Protein AF-A0A9D1QR83-F1 (afdb_monomer_lite)

Organism: NCBI:txid2838653

Secondary structure (DSSP, 8-state):
--B--EEEEESSTTS-SSEEEEEPPPB-----------EE-EESSEEEEEEEEEEE-TTS-TT-GGGEEEEEEEEEE-GGGTT--EEEEEEEETTTTEEEEEEEEETTTS-HHHH--HHHHHHHTTT-TTGGG-EEEEEEE-TT--TT-EEEEEEEEESSTT-TT-EEEEEEEEE--GGGS--S-SGGG--

pLDDT: mean 81.97, std 14.1, range [36.94, 97.06]

Foldseek 3Di:
DWDWDKDWDAPDPVRPHDIDIDTDDTDDQDPLPQPCPFFWWDWAATKTWRHKAKAAQPVDDPLQLQRIKIKTKMFGFHQVLVLQQKKKKFKAFPVVRDTQWIDIAGVVNPPQVQQADVVQCVVCVVPGVSSRRGIHTDMIRGSPDDAQTWIKIKIKGANDSVRHPITIIIGTPTGHHPSNHDPDPPPPRVD

Sequence (191 aa):
HRLAIVSRWTTDPAGNGNATDYWFAPQTFTAAQPASRAVRGTGDGVGALDKWAVFINPALSSDNSNRIFFFAIGWHASNAVTGRPYHDIMLIDNTTGQQVGGATYGNPMLPARDTSRPDIARLYGNQYQNAGESGFKIGLQTPRFTFGHRYTLVSRYASDENGSNAVRQSYYLGQINQDMVNYGDGHDFFN

Structure (mmCIF, N/CA/C/O backbone):
data_AF-A0A9D1QR83-F1
#
_entry.id   AF-A0A9D1QR83-F1
#
loop_
_atom_site.group_PDB
_atom_site.id
_atom_site.type_symbol
_atom_site.label_atom_id
_atom_site.label_alt_id
_atom_site.label_comp_id
_atom_site.label_asym_id
_atom_site.label_entity_id
_atom_site.label_seq_id
_atom_site.pdbx_PDB_ins_code
_atom_site.Cartn_x
_atom_site.Cartn_y
_atom_site.Cartn_z
_atom_site.occupancy
_atom_site.B_iso_or_equiv
_atom_site.auth_seq_id
_atom_site.auth_comp_id
_atom_site.auth_asym_id
_atom_site.auth_atom_id
_atom_site.pdbx_PDB_model_num
ATOM 1 N N . HIS A 1 1 ? -25.146 -15.201 4.965 1.00 53.22 1 HIS A N 1
ATOM 2 C CA . HIS A 1 1 ? -25.793 -16.361 5.630 1.00 53.22 1 HIS A CA 1
ATOM 3 C C . HIS A 1 1 ? -25.832 -16.069 7.127 1.00 53.22 1 HIS A C 1
ATOM 5 O O . HIS A 1 1 ? -24.954 -15.353 7.589 1.00 53.22 1 HIS A O 1
ATOM 11 N N . ARG A 1 2 ? -26.842 -16.539 7.869 1.00 52.97 2 ARG A N 1
ATOM 12 C CA . ARG A 1 2 ? -26.885 -16.424 9.338 1.00 52.97 2 ARG A CA 1
ATOM 13 C C . ARG A 1 2 ? -26.546 -17.789 9.920 1.00 52.97 2 ARG A C 1
ATOM 15 O O . ARG A 1 2 ? -27.173 -18.769 9.534 1.00 52.97 2 ARG A O 1
ATOM 22 N N . LEU A 1 3 ? -25.546 -17.840 10.791 1.00 65.06 3 LEU A N 1
ATOM 23 C CA . LEU A 1 3 ? -25.176 -19.046 11.525 1.00 65.06 3 LEU A CA 1
ATOM 24 C C . LEU A 1 3 ? -25.596 -18.868 12.987 1.00 65.06 3 LEU A C 1
ATOM 26 O O . LEU A 1 3 ? -25.598 -17.751 13.503 1.00 65.06 3 LEU A O 1
ATOM 30 N N . ALA A 1 4 ? -25.962 -19.966 13.639 1.00 71.38 4 ALA A N 1
ATOM 31 C CA . ALA A 1 4 ? -26.278 -20.007 15.059 1.00 71.38 4 ALA A CA 1
ATOM 32 C C . ALA A 1 4 ? -25.426 -21.089 15.721 1.00 71.38 4 ALA A C 1
ATOM 34 O O . ALA A 1 4 ? -25.216 -22.156 15.144 1.00 71.38 4 ALA A O 1
ATOM 35 N N . ILE A 1 5 ? -24.938 -20.800 16.925 1.00 73.44 5 ILE A N 1
ATOM 36 C CA . ILE A 1 5 ? -24.281 -21.790 17.775 1.00 73.44 5 ILE A CA 1
ATOM 37 C C . ILE A 1 5 ? -25.349 -22.351 18.712 1.00 73.44 5 ILE A C 1
ATOM 39 O O . ILE A 1 5 ? -26.112 -21.591 19.313 1.00 73.44 5 ILE A O 1
ATOM 43 N N . VAL A 1 6 ? -25.387 -23.675 18.833 1.00 83.88 6 VAL A N 1
ATOM 44 C CA . VAL A 1 6 ? -26.254 -24.401 19.763 1.00 83.88 6 VAL A CA 1
ATOM 45 C C . VAL A 1 6 ? -25.375 -25.247 20.666 1.00 83.88 6 VAL A C 1
ATOM 47 O O . VAL A 1 6 ? -24.527 -25.992 20.177 1.00 83.88 6 VAL A O 1
ATOM 50 N N . SER A 1 7 ? -25.588 -25.143 21.977 1.00 79.88 7 SER A N 1
ATOM 51 C CA . SER A 1 7 ? -25.083 -26.130 22.931 1.00 79.88 7 SER A CA 1
ATOM 52 C C . SER A 1 7 ? -26.198 -27.128 23.214 1.00 79.88 7 SER A C 1
ATOM 54 O O . SER A 1 7 ? -27.240 -26.746 23.749 1.00 79.88 7 SER A O 1
ATOM 56 N N . ARG A 1 8 ? -25.993 -28.385 22.813 1.00 82.31 8 ARG A N 1
ATOM 57 C CA . ARG A 1 8 ? -26.944 -29.481 23.014 1.00 82.31 8 ARG A CA 1
ATOM 58 C C . ARG A 1 8 ? -26.392 -30.463 24.036 1.00 82.31 8 ARG A C 1
ATOM 60 O O . ARG A 1 8 ? -25.323 -31.031 23.829 1.00 82.31 8 ARG A O 1
ATOM 67 N N . TRP A 1 9 ? -27.161 -30.708 25.090 1.00 79.38 9 TRP A N 1
ATOM 68 C CA . TRP A 1 9 ? -26.900 -31.779 26.047 1.00 79.38 9 TRP A CA 1
ATOM 69 C C . TRP A 1 9 ? -27.885 -32.903 25.795 1.00 79.38 9 TRP A C 1
ATOM 71 O O . TRP A 1 9 ? -29.094 -32.690 25.828 1.00 79.38 9 TRP A O 1
ATOM 81 N N . THR A 1 10 ? -27.367 -34.090 25.514 1.00 82.75 10 THR A N 1
ATOM 82 C CA . THR A 1 10 ? -28.160 -35.258 25.137 1.00 82.75 10 THR A CA 1
ATOM 83 C C . THR A 1 10 ? -27.663 -36.485 25.888 1.00 82.75 10 THR A C 1
ATOM 85 O O . THR A 1 10 ? -26.496 -36.572 26.268 1.00 82.75 10 THR A O 1
ATOM 88 N N . THR A 1 11 ? -28.570 -37.428 26.114 1.00 81.19 11 THR A N 1
ATOM 89 C CA . THR A 1 11 ? -28.264 -38.735 26.717 1.00 81.19 11 THR A CA 1
ATOM 90 C C . THR A 1 11 ? -27.812 -39.774 25.689 1.00 81.19 11 THR A C 1
ATOM 92 O O . THR A 1 11 ? -27.395 -40.865 26.068 1.00 81.19 11 THR A O 1
ATOM 95 N N . ASP A 1 12 ? -27.858 -39.432 24.400 1.00 81.62 12 ASP A N 1
ATOM 96 C CA . ASP A 1 12 ? -27.416 -40.274 23.292 1.00 81.62 12 ASP A CA 1
ATOM 97 C C . ASP A 1 12 ? -26.200 -39.634 22.594 1.00 81.62 12 ASP A C 1
ATOM 99 O O . ASP A 1 12 ? -26.328 -38.528 22.063 1.00 81.62 12 ASP A O 1
ATOM 103 N N . PRO A 1 13 ? -25.042 -40.315 22.527 1.00 72.94 13 PRO A N 1
ATOM 104 C CA . PRO A 1 13 ? -23.851 -39.828 21.828 1.00 72.94 13 PRO A CA 1
ATOM 105 C C . PRO A 1 13 ? -24.073 -39.453 20.354 1.00 72.94 13 PRO A C 1
ATOM 107 O O . PRO A 1 13 ? -23.338 -38.620 19.829 1.00 72.94 13 PRO A O 1
ATOM 110 N N . ALA A 1 14 ? -25.072 -40.036 19.680 1.00 78.12 14 ALA A N 1
ATOM 111 C CA . ALA A 1 14 ? -25.422 -39.696 18.300 1.00 78.12 14 ALA A CA 1
ATOM 112 C C . ALA A 1 14 ? -26.337 -38.460 18.182 1.00 78.12 14 ALA A C 1
ATOM 114 O O . ALA A 1 14 ? -26.630 -38.017 17.072 1.00 78.12 14 ALA A O 1
ATOM 115 N N . GLY A 1 15 ? -26.791 -37.890 19.303 1.00 63.62 15 GLY A N 1
ATOM 116 C CA . GLY A 1 15 ? -27.622 -36.687 19.316 1.00 63.62 15 GLY A CA 1
ATOM 117 C C . GLY A 1 15 ? -29.122 -36.912 19.140 1.00 63.62 15 GLY A C 1
ATOM 118 O O . GLY A 1 15 ? -29.839 -35.917 19.022 1.00 63.62 15 GLY A O 1
ATOM 119 N N . ASN A 1 16 ? -29.603 -38.162 19.127 1.00 72.56 16 ASN A N 1
ATOM 120 C CA . ASN A 1 16 ? -30.991 -38.497 18.772 1.00 72.56 16 ASN A CA 1
ATOM 121 C C . ASN A 1 16 ? -31.898 -38.797 19.981 1.00 72.56 16 ASN A C 1
ATOM 123 O O . ASN A 1 16 ? -33.100 -38.997 19.812 1.00 72.56 16 ASN A O 1
ATOM 127 N N . GLY A 1 17 ? -31.341 -38.835 21.194 1.00 71.25 17 GLY A N 1
ATOM 128 C CA . GLY A 1 17 ? -32.079 -39.020 22.448 1.00 71.25 17 GLY A CA 1
ATOM 129 C C . GLY A 1 17 ? -32.686 -37.727 23.003 1.00 71.25 17 GLY A C 1
ATOM 130 O O . GLY A 1 17 ? -32.563 -36.658 22.404 1.00 71.25 17 GLY A O 1
ATOM 131 N N . ASN A 1 18 ? -33.301 -37.809 24.192 1.00 75.31 18 ASN A N 1
ATOM 132 C CA . ASN A 1 18 ? -33.796 -36.631 24.917 1.00 75.31 18 ASN A CA 1
ATOM 133 C 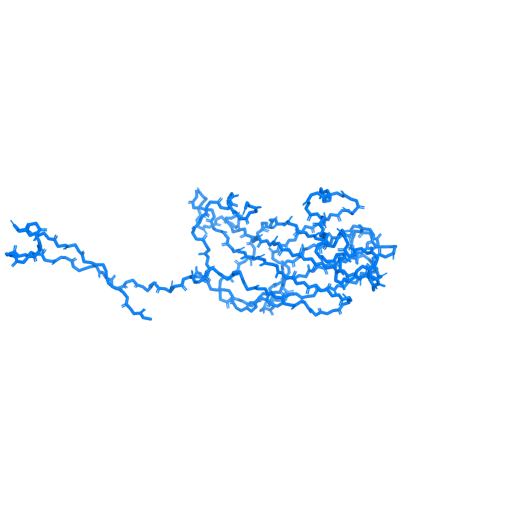C . ASN A 1 18 ? -32.675 -35.596 25.054 1.00 75.31 18 ASN A C 1
ATOM 135 O O . ASN A 1 18 ? -31.617 -35.893 25.620 1.00 75.31 18 ASN A O 1
ATOM 139 N N . ALA A 1 19 ? -32.926 -34.403 24.518 1.00 81.12 19 ALA A N 1
ATOM 140 C CA . ALA A 1 19 ? -31.950 -33.337 24.419 1.00 81.12 19 ALA A CA 1
ATOM 141 C C . ALA A 1 19 ? -32.507 -32.020 24.960 1.00 81.12 19 ALA A C 1
ATOM 143 O O . ALA A 1 19 ? -33.671 -31.683 24.738 1.00 81.12 19 ALA A O 1
ATOM 144 N N . THR A 1 20 ? -31.639 -31.271 25.631 1.00 83.31 20 THR A N 1
ATOM 145 C CA . THR A 1 20 ? -31.887 -29.885 26.027 1.00 83.31 20 THR A CA 1
ATOM 146 C C . THR A 1 20 ? -30.946 -28.986 25.240 1.00 83.31 20 THR A C 1
ATOM 148 O O . THR A 1 20 ? -29.726 -29.169 25.287 1.00 83.31 20 THR A O 1
ATOM 151 N N . ASP A 1 21 ? -31.519 -28.000 24.549 1.00 86.69 21 ASP A N 1
ATOM 152 C CA . ASP A 1 21 ? -30.779 -27.053 23.718 1.00 86.69 21 ASP A CA 1
ATOM 153 C C . ASP A 1 21 ? -30.720 -25.679 24.378 1.00 86.69 21 ASP A C 1
ATOM 155 O O . ASP A 1 21 ? -31.740 -25.123 24.789 1.00 86.69 21 ASP A O 1
ATOM 159 N N . TYR A 1 22 ? -29.523 -25.100 24.411 1.00 82.62 22 TYR A N 1
ATOM 160 C CA . TYR A 1 22 ? -29.320 -23.700 24.751 1.00 82.62 22 TYR A CA 1
ATOM 161 C C . TYR A 1 22 ? -28.867 -22.924 23.514 1.00 82.62 22 TYR A C 1
ATOM 163 O O . TYR A 1 22 ? -27.804 -23.189 22.940 1.00 82.62 22 TYR A O 1
ATOM 171 N N . TRP A 1 23 ? -29.697 -21.964 23.106 1.00 82.56 23 TRP A N 1
ATOM 172 C CA . TRP A 1 23 ? -29.476 -21.131 21.930 1.00 82.56 23 TRP A CA 1
ATOM 173 C C . TRP A 1 23 ? -28.797 -19.830 22.331 1.00 82.56 23 TRP A C 1
ATOM 175 O O . TRP A 1 23 ? -29.328 -19.049 23.121 1.00 82.56 23 TRP A O 1
ATOM 185 N N . PHE A 1 24 ? -27.628 -19.574 21.754 1.00 78.06 24 PHE A N 1
ATOM 186 C CA . PHE A 1 24 ? -26.956 -18.293 21.920 1.00 78.06 24 PHE A CA 1
ATOM 187 C C . PHE A 1 24 ? -27.582 -17.247 20.995 1.00 78.06 24 PHE A C 1
ATOM 189 O O . PHE A 1 24 ? -28.087 -17.572 19.917 1.00 78.06 24 PHE A O 1
ATOM 196 N N . ALA A 1 25 ? -27.531 -15.976 21.403 1.00 76.75 25 ALA A N 1
ATOM 197 C CA . ALA A 1 25 ? -27.994 -14.874 20.567 1.00 76.75 25 ALA A CA 1
ATOM 198 C C . ALA A 1 25 ? -27.305 -14.931 19.186 1.00 76.75 25 ALA A C 1
ATOM 200 O O . ALA A 1 25 ? -26.081 -15.113 19.147 1.00 76.75 25 ALA A O 1
ATOM 201 N N . PRO A 1 26 ? -28.049 -14.771 18.071 1.00 58.75 26 PRO A N 1
ATOM 202 C CA . PRO A 1 26 ? -27.491 -14.882 16.729 1.00 58.75 26 PRO A CA 1
ATOM 203 C C . PRO A 1 26 ? -26.268 -13.984 16.557 1.00 58.75 26 PRO A C 1
ATOM 205 O O . PRO A 1 26 ? -26.357 -12.765 16.695 1.00 58.75 26 PRO A O 1
ATOM 208 N N . GLN A 1 27 ? -25.130 -14.598 16.248 1.00 53.84 27 GLN A N 1
ATOM 209 C CA . GLN A 1 27 ? -23.910 -13.878 15.917 1.00 53.84 27 GLN A CA 1
ATOM 210 C C . GLN A 1 27 ? -23.826 -13.745 14.400 1.00 53.84 27 GLN A C 1
ATOM 212 O O . GLN A 1 27 ? -24.079 -14.694 13.651 1.00 53.84 27 GLN A O 1
ATOM 217 N N . THR A 1 28 ? -23.482 -12.552 13.930 1.00 49.22 28 THR A N 1
ATOM 218 C CA . THR A 1 28 ? -23.233 -12.353 12.505 1.00 49.22 28 THR A CA 1
ATOM 219 C C . THR A 1 28 ? -21.804 -12.779 12.224 1.00 49.22 28 THR A C 1
ATOM 221 O O . THR A 1 28 ? -20.864 -12.056 12.529 1.00 49.22 28 THR A O 1
ATOM 224 N N . PHE A 1 29 ? -21.648 -13.966 11.646 1.00 45.56 29 PHE A N 1
ATOM 225 C CA . PHE A 1 29 ? -20.390 -14.379 11.045 1.00 45.56 29 PHE A CA 1
ATOM 226 C C . PHE A 1 29 ? -20.418 -13.922 9.593 1.00 45.56 29 PHE A C 1
ATOM 228 O O . PHE A 1 29 ? -20.986 -14.593 8.726 1.00 45.56 29 PHE A O 1
ATOM 235 N N . THR A 1 30 ? -19.839 -12.759 9.312 1.00 48.50 30 THR A N 1
ATOM 236 C CA . THR A 1 30 ? -19.367 -12.524 7.952 1.00 48.50 30 THR A CA 1
ATOM 237 C C . THR A 1 30 ? -18.273 -13.560 7.738 1.00 48.50 30 THR A C 1
ATOM 239 O O . THR A 1 30 ? -17.367 -13.671 8.563 1.00 48.50 30 THR A O 1
ATOM 242 N N . ALA A 1 31 ? -18.364 -14.369 6.682 1.00 41.81 31 ALA A N 1
ATOM 243 C CA . ALA A 1 31 ? -17.176 -15.060 6.220 1.00 41.81 31 ALA A CA 1
ATOM 244 C C . ALA A 1 31 ? -16.170 -13.949 5.914 1.00 41.81 31 ALA A C 1
ATOM 246 O O . ALA A 1 31 ? -16.291 -13.277 4.889 1.00 41.81 31 ALA A O 1
ATOM 247 N N . ALA A 1 32 ? -15.233 -13.704 6.829 1.00 40.38 32 ALA A N 1
ATOM 248 C CA . ALA A 1 32 ? -14.014 -12.996 6.518 1.00 40.38 32 ALA A CA 1
ATOM 249 C C . ALA A 1 32 ? -13.302 -13.904 5.518 1.00 40.38 32 ALA A C 1
ATOM 251 O O . ALA A 1 32 ? -12.486 -14.750 5.870 1.00 40.38 32 ALA A O 1
ATOM 252 N N . GLN A 1 33 ? -13.712 -13.820 4.250 1.00 36.94 33 GLN A N 1
ATOM 253 C CA . GLN A 1 33 ? -12.873 -14.283 3.171 1.00 36.94 33 GLN A CA 1
ATOM 254 C C . GLN A 1 33 ? -11.575 -13.511 3.383 1.00 36.94 33 GLN A C 1
ATOM 256 O O . GLN A 1 33 ? -11.644 -12.277 3.411 1.00 36.94 33 GLN A O 1
ATOM 261 N N . PRO A 1 34 ? -10.430 -14.182 3.592 1.00 40.91 34 PRO A N 1
ATOM 262 C CA . PRO A 1 34 ? -9.168 -13.479 3.679 1.00 40.91 34 PRO A CA 1
ATOM 263 C C . PRO A 1 34 ? -9.075 -12.683 2.388 1.00 40.91 34 PRO A C 1
ATOM 265 O O . PRO A 1 34 ? -9.001 -13.250 1.299 1.00 40.91 34 PRO A O 1
ATOM 268 N N . ALA A 1 35 ? -9.189 -11.363 2.477 1.00 41.09 35 ALA A N 1
ATOM 269 C CA . ALA A 1 35 ? -9.028 -10.523 1.315 1.00 41.09 35 ALA A CA 1
ATOM 270 C C . ALA A 1 35 ? -7.525 -10.433 1.033 1.00 41.09 35 ALA A C 1
ATOM 272 O O . ALA A 1 35 ? -6.936 -9.360 1.082 1.00 41.09 35 ALA A O 1
ATOM 273 N N . SER A 1 36 ? -6.906 -11.547 0.630 1.00 46.88 36 SER A N 1
ATOM 274 C CA . SER A 1 36 ? -5.838 -11.527 -0.368 1.00 46.88 36 SER A CA 1
ATOM 275 C C . SER A 1 36 ? -6.444 -11.042 -1.691 1.00 46.88 36 SER A C 1
ATOM 277 O O . SER A 1 36 ? -6.520 -11.740 -2.699 1.00 46.88 36 SER A O 1
ATOM 279 N N . ARG A 1 37 ? -6.988 -9.824 -1.672 1.00 51.69 37 ARG A N 1
ATOM 280 C CA . ARG A 1 37 ? -7.442 -9.139 -2.865 1.00 51.69 37 ARG A CA 1
ATOM 281 C C . ARG A 1 37 ? -6.198 -8.529 -3.453 1.00 51.69 37 ARG A C 1
ATOM 283 O O . ARG A 1 37 ? -5.701 -7.537 -2.925 1.00 51.69 37 ARG A O 1
ATOM 290 N N . ALA A 1 38 ? -5.718 -9.126 -4.535 1.00 57.62 38 ALA A N 1
ATOM 291 C CA . ALA A 1 38 ? -4.735 -8.455 -5.348 1.00 57.62 38 ALA A CA 1
ATOM 292 C C . ALA A 1 38 ? -5.336 -7.119 -5.815 1.00 57.62 38 ALA A C 1
ATOM 294 O O . ALA A 1 38 ? -6.329 -7.104 -6.547 1.00 57.62 38 ALA A O 1
ATOM 295 N N . VAL A 1 39 ? -4.796 -5.997 -5.339 1.00 72.31 39 VAL A N 1
ATOM 296 C CA . VAL A 1 39 ? -5.279 -4.659 -5.710 1.00 72.31 39 VAL A CA 1
ATOM 297 C C . VAL A 1 39 ? -4.311 -4.099 -6.729 1.00 72.31 39 VAL A C 1
ATOM 299 O O . VAL A 1 39 ? -3.179 -3.784 -6.374 1.00 72.31 39 VAL A O 1
ATOM 302 N N . ARG A 1 40 ? -4.741 -3.954 -7.986 1.00 78.25 40 ARG A N 1
ATOM 303 C CA . ARG A 1 40 ? -3.948 -3.226 -8.985 1.00 78.25 40 ARG A CA 1
ATOM 304 C C . ARG A 1 40 ? -3.858 -1.759 -8.587 1.00 78.25 40 ARG A C 1
ATOM 306 O O . ARG A 1 40 ? -4.871 -1.142 -8.261 1.00 78.25 40 ARG A O 1
ATOM 313 N N . GLY A 1 41 ? -2.648 -1.220 -8.610 1.00 75.06 41 GLY A N 1
ATOM 314 C CA . GLY A 1 41 ? -2.419 0.190 -8.350 1.00 75.06 41 GLY A CA 1
ATOM 315 C C . GLY A 1 41 ? -2.788 1.069 -9.546 1.00 75.06 41 GLY A C 1
ATOM 316 O O . GLY A 1 41 ? -2.925 0.598 -10.676 1.00 75.06 41 GLY A O 1
ATOM 317 N N . THR A 1 42 ? -2.945 2.364 -9.296 1.00 81.25 42 THR A N 1
ATOM 318 C CA . THR A 1 42 ? -3.095 3.407 -10.320 1.00 81.25 42 THR A CA 1
ATOM 319 C C . THR A 1 42 ? -2.172 4.575 -9.993 1.00 81.25 42 THR A C 1
ATOM 321 O O . THR A 1 42 ? -2.108 4.999 -8.834 1.00 81.25 42 THR A O 1
ATOM 324 N N . GLY A 1 43 ? -1.478 5.107 -10.997 1.00 87.25 43 GLY A N 1
ATOM 325 C CA . GLY A 1 43 ? -0.453 6.125 -10.799 1.00 87.25 43 GLY A CA 1
ATOM 326 C C . GLY A 1 43 ? 0.698 5.975 -11.785 1.00 87.25 43 GLY A C 1
ATOM 327 O O . GLY A 1 43 ? 0.491 5.575 -12.930 1.00 87.25 43 GLY A O 1
ATOM 328 N N . ASP A 1 44 ? 1.887 6.354 -11.333 1.00 89.06 44 ASP A N 1
ATOM 329 C CA . ASP A 1 44 ? 3.117 6.246 -12.107 1.00 89.06 44 ASP A CA 1
ATOM 330 C C . ASP A 1 44 ? 3.668 4.812 -12.080 1.00 89.06 44 ASP A C 1
ATOM 332 O O . ASP A 1 44 ? 3.717 4.166 -11.035 1.00 89.06 44 ASP A O 1
ATOM 336 N N . GLY A 1 45 ? 4.075 4.313 -13.246 1.00 88.50 45 GLY A N 1
ATOM 337 C CA . GLY A 1 45 ? 4.511 2.929 -13.398 1.00 88.50 45 GLY A CA 1
ATOM 338 C C . GLY A 1 45 ? 3.385 1.908 -13.206 1.00 88.50 45 GLY A C 1
ATOM 339 O O . GLY A 1 45 ? 2.249 2.095 -13.646 1.00 88.50 45 GLY A O 1
ATOM 340 N N . VAL A 1 46 ? 3.726 0.778 -12.596 1.00 91.19 46 VAL A N 1
ATOM 341 C CA . VAL A 1 46 ? 2.824 -0.348 -12.340 1.00 91.19 46 VAL A CA 1
ATOM 342 C C . VAL A 1 46 ? 3.014 -0.858 -10.921 1.00 91.19 46 VAL A C 1
ATOM 344 O O . VAL A 1 46 ? 4.070 -0.715 -10.312 1.00 91.19 46 VAL A O 1
ATOM 347 N N . GLY A 1 47 ? 1.980 -1.488 -10.383 1.00 92.50 47 GLY A N 1
ATOM 348 C CA . GLY A 1 47 ? 2.075 -2.099 -9.071 1.00 92.50 47 GLY A CA 1
ATOM 349 C C . GLY A 1 47 ? 0.822 -2.859 -8.709 1.00 92.50 47 GLY A C 1
ATOM 350 O O . GLY A 1 47 ? -0.258 -2.593 -9.250 1.00 92.50 47 GLY A O 1
ATOM 351 N N . ALA A 1 48 ? 0.954 -3.763 -7.750 1.00 92.19 48 ALA A N 1
ATOM 352 C CA . ALA A 1 48 ? -0.185 -4.374 -7.095 1.00 92.19 48 ALA A CA 1
ATOM 353 C C . ALA A 1 48 ? 0.119 -4.683 -5.627 1.00 92.19 48 ALA A C 1
ATOM 355 O O . ALA A 1 48 ? 1.269 -4.887 -5.243 1.00 92.19 48 ALA A O 1
ATOM 356 N N . LEU A 1 49 ? -0.933 -4.744 -4.813 1.00 91.44 49 LEU A N 1
ATOM 357 C CA . LEU A 1 49 ? -0.870 -5.435 -3.528 1.00 91.44 49 LEU A CA 1
ATOM 358 C C . LEU A 1 49 ? -1.038 -6.922 -3.774 1.00 91.44 49 LEU A C 1
ATOM 360 O O . LEU A 1 49 ? -1.953 -7.303 -4.493 1.00 91.44 49 LEU A O 1
ATOM 364 N N . ASP A 1 50 ? -0.198 -7.740 -3.155 1.00 89.69 50 ASP A N 1
ATOM 365 C CA . ASP A 1 50 ? -0.352 -9.193 -3.144 1.00 89.69 50 ASP A CA 1
ATOM 366 C C . ASP A 1 50 ? -1.260 -9.616 -1.977 1.00 89.69 50 ASP A C 1
ATOM 368 O O . ASP A 1 50 ? -2.109 -10.498 -2.112 1.00 89.69 50 ASP A O 1
ATOM 372 N N . LYS A 1 51 ? -1.115 -8.947 -0.823 1.00 86.75 51 LYS A N 1
ATOM 373 C CA . LYS A 1 51 ? -1.872 -9.221 0.406 1.00 86.75 51 LYS A CA 1
ATOM 374 C C . LYS A 1 51 ? -1.939 -7.969 1.276 1.00 86.75 51 LYS A C 1
ATOM 376 O O . LYS A 1 51 ? -0.980 -7.204 1.338 1.00 86.75 51 LYS A O 1
ATOM 381 N N . TRP A 1 52 ? -3.036 -7.782 1.997 1.00 88.38 52 TRP A N 1
ATOM 382 C CA . TRP A 1 52 ? -3.137 -6.783 3.060 1.00 88.38 52 TRP A CA 1
ATOM 383 C C . TRP A 1 52 ? -4.051 -7.288 4.178 1.00 88.38 52 TRP A C 1
ATOM 385 O O . TRP A 1 52 ? -4.865 -8.186 3.962 1.00 88.38 52 TRP A O 1
ATOM 395 N N . ALA A 1 53 ? -3.885 -6.752 5.383 1.00 86.56 53 ALA A N 1
ATOM 396 C CA . ALA A 1 53 ? -4.740 -7.056 6.523 1.00 86.56 53 ALA A CA 1
ATOM 397 C C . ALA A 1 53 ? -4.759 -5.896 7.518 1.00 86.56 53 ALA A C 1
ATOM 399 O O . ALA A 1 53 ? -3.800 -5.136 7.629 1.00 86.56 53 ALA A O 1
ATOM 400 N N . VAL A 1 54 ? -5.843 -5.810 8.282 1.00 87.06 54 VAL A N 1
ATOM 401 C CA . VAL A 1 54 ? -5.893 -5.036 9.523 1.00 87.06 54 VAL A CA 1
ATOM 402 C C . VAL A 1 54 ? -5.835 -6.023 10.680 1.00 87.06 54 VAL A C 1
ATOM 404 O O . VAL A 1 54 ? -6.508 -7.052 10.646 1.00 87.06 54 VAL A O 1
ATOM 407 N N . PHE A 1 55 ? -5.034 -5.699 11.687 1.00 84.56 55 PHE A N 1
ATOM 408 C CA . PHE A 1 55 ? -4.897 -6.428 12.938 1.00 84.56 55 PHE A CA 1
ATOM 409 C C . PHE A 1 55 ? -5.248 -5.511 14.106 1.00 84.56 55 PHE A C 1
ATOM 411 O O . PHE A 1 55 ? -4.892 -4.332 14.123 1.00 84.56 55 PHE A O 1
ATOM 418 N N . ILE A 1 56 ? -5.931 -6.069 15.100 1.00 84.56 56 ILE A N 1
ATOM 419 C CA . ILE A 1 56 ? -6.244 -5.399 16.358 1.00 84.56 56 ILE A CA 1
ATOM 420 C C . ILE A 1 56 ? -5.516 -6.168 17.451 1.00 84.56 56 ILE A C 1
ATOM 422 O O . ILE A 1 56 ? -5.838 -7.329 17.683 1.00 84.56 56 ILE A O 1
ATOM 426 N N . ASN A 1 57 ? -4.583 -5.526 18.150 1.00 83.38 57 ASN A N 1
ATOM 427 C CA . ASN A 1 57 ? -3.898 -6.152 19.273 1.00 83.38 57 ASN A CA 1
ATOM 428 C C . ASN A 1 57 ? -4.879 -6.356 20.449 1.00 83.38 57 ASN A C 1
ATOM 430 O O . ASN A 1 57 ? -5.296 -5.367 21.071 1.00 83.38 57 ASN A O 1
ATOM 434 N N . PRO A 1 58 ? -5.244 -7.610 20.789 1.00 82.31 58 PRO A N 1
ATOM 435 C CA . PRO A 1 58 ? -6.228 -7.877 21.832 1.00 82.31 58 PRO A CA 1
ATOM 436 C C . PRO A 1 58 ? -5.685 -7.608 23.241 1.00 82.31 58 PRO A C 1
ATOM 438 O O . PRO A 1 58 ? -6.479 -7.392 24.152 1.00 82.31 58 PRO A O 1
ATOM 441 N N . ALA A 1 59 ? -4.359 -7.578 23.423 1.00 85.12 59 ALA A N 1
ATOM 442 C CA . ALA A 1 59 ? -3.716 -7.343 24.717 1.00 85.12 59 ALA A CA 1
ATOM 443 C C . ALA A 1 59 ? -3.736 -5.865 25.148 1.00 85.12 59 ALA A C 1
ATOM 445 O O . ALA A 1 59 ? -3.549 -5.562 26.323 1.00 85.12 59 ALA A O 1
ATOM 446 N N . LEU A 1 60 ? -3.952 -4.939 24.211 1.00 84.12 60 LEU A N 1
ATOM 447 C CA . LEU A 1 60 ? -4.091 -3.510 24.499 1.00 84.12 60 LEU A CA 1
ATOM 448 C C . LEU A 1 60 ? -5.555 -3.170 24.764 1.00 84.12 60 LEU A C 1
ATOM 450 O O . LEU A 1 60 ? -6.426 -3.834 24.223 1.00 84.12 60 LEU A O 1
ATOM 454 N N . SER A 1 61 ? -5.855 -2.145 25.556 1.00 87.62 61 SER A N 1
ATOM 455 C CA . SER A 1 61 ? -7.231 -1.691 25.800 1.00 87.62 61 SER A CA 1
ATOM 456 C C . SER A 1 61 ? -7.876 -1.080 24.544 1.00 87.62 61 SER A C 1
ATOM 458 O O . SER A 1 61 ? -7.195 -0.690 23.595 1.00 87.62 61 SER A O 1
ATOM 460 N N . SER A 1 62 ? -9.211 -1.018 24.499 1.00 84.19 62 SER A N 1
ATOM 461 C CA . SER A 1 62 ? -9.957 -0.525 23.326 1.00 84.19 62 SER A CA 1
ATOM 462 C C . SER A 1 62 ? -9.812 0.972 23.056 1.00 84.19 62 SER A C 1
ATOM 464 O O . SER A 1 62 ? -10.038 1.402 21.932 1.00 84.19 62 SER A O 1
ATOM 466 N N . ASP A 1 63 ? -9.451 1.748 24.069 1.00 85.44 63 ASP A N 1
ATOM 467 C CA . ASP A 1 63 ? -9.162 3.182 24.004 1.00 85.44 63 ASP A CA 1
ATOM 468 C C . ASP A 1 63 ? -7.709 3.484 23.594 1.00 85.44 63 ASP A C 1
ATOM 470 O O . ASP A 1 63 ? -7.370 4.631 23.305 1.00 85.44 63 ASP A O 1
ATOM 474 N N . ASN A 1 64 ? -6.842 2.470 23.524 1.00 87.06 64 ASN A N 1
ATOM 475 C CA . ASN A 1 64 ? -5.469 2.648 23.083 1.00 87.06 64 ASN A CA 1
ATOM 476 C C . ASN A 1 64 ? -5.434 2.886 21.568 1.00 87.06 64 ASN A C 1
ATOM 478 O O . ASN A 1 64 ? -5.644 1.963 20.784 1.00 87.06 64 ASN A O 1
ATOM 482 N N . SER A 1 65 ? -5.101 4.105 21.138 1.00 84.75 65 SER A N 1
ATOM 483 C CA . SER A 1 65 ? -4.989 4.435 19.711 1.00 84.75 65 SER A CA 1
ATOM 484 C C . SER A 1 65 ? -4.009 3.517 18.968 1.00 84.75 65 SER A C 1
ATOM 486 O O . SER A 1 65 ? -4.236 3.153 17.824 1.00 84.75 65 SER A O 1
ATOM 488 N N . ASN A 1 66 ? -2.954 3.039 19.620 1.00 87.00 66 ASN A N 1
ATOM 489 C CA . ASN A 1 66 ? -1.897 2.243 18.993 1.00 87.00 66 ASN A CA 1
ATOM 490 C C . ASN A 1 66 ? -2.227 0.747 18.865 1.00 87.00 66 ASN A C 1
ATOM 492 O O . ASN A 1 66 ? -1.374 -0.045 18.477 1.00 87.00 66 ASN A O 1
ATOM 496 N N . ARG A 1 67 ? -3.457 0.344 19.191 1.00 86.81 67 ARG A N 1
ATOM 497 C CA . ARG A 1 67 ? -3.925 -1.045 19.118 1.00 86.81 67 ARG A CA 1
ATOM 498 C C . ARG A 1 67 ? -4.075 -1.578 17.691 1.00 86.81 67 ARG A C 1
ATOM 500 O O . ARG A 1 67 ? -4.032 -2.794 17.512 1.00 86.81 67 ARG A O 1
ATOM 507 N N . ILE A 1 68 ? -4.302 -0.712 16.705 1.00 88.50 68 ILE A N 1
ATOM 508 C CA . ILE A 1 68 ? -4.604 -1.121 15.328 1.00 88.50 68 ILE A CA 1
ATOM 509 C C . ILE A 1 68 ? -3.343 -1.047 14.466 1.00 88.50 68 ILE A C 1
ATOM 511 O O . ILE A 1 68 ? -2.666 -0.016 14.424 1.00 88.50 68 ILE A O 1
ATOM 515 N N . PHE A 1 69 ? -3.074 -2.141 13.757 1.00 87.88 69 PHE A N 1
ATOM 516 C CA . PHE A 1 69 ? -2.000 -2.260 12.780 1.00 87.88 69 PHE A CA 1
ATOM 517 C C . PHE A 1 69 ? -2.563 -2.587 11.403 1.00 87.88 69 PHE A C 1
ATOM 519 O O . PHE A 1 69 ? -3.471 -3.406 11.261 1.00 87.88 69 PHE A O 1
ATOM 526 N N . PHE A 1 70 ? -1.987 -1.975 10.378 1.00 90.19 70 PHE A N 1
ATOM 527 C CA . PHE A 1 70 ? -2.230 -2.308 8.984 1.00 90.19 70 PHE A CA 1
ATOM 528 C C . PHE A 1 70 ? -0.990 -2.979 8.402 1.00 90.19 70 PHE A C 1
ATOM 530 O O . PHE A 1 70 ? 0.104 -2.421 8.462 1.00 90.19 70 PHE A O 1
ATOM 537 N N . PHE A 1 71 ? -1.162 -4.148 7.800 1.00 89.00 71 PHE A N 1
ATOM 538 C CA . PHE A 1 71 ? -0.097 -4.875 7.127 1.00 89.00 71 PHE A CA 1
ATOM 539 C C . PHE A 1 71 ? -0.356 -4.944 5.628 1.00 89.00 71 PHE A C 1
ATOM 541 O O . PHE A 1 71 ? -1.496 -5.134 5.201 1.00 89.00 71 PHE A O 1
ATOM 548 N N . ALA A 1 72 ? 0.702 -4.842 4.826 1.00 89.94 72 ALA A N 1
ATOM 549 C CA . ALA A 1 72 ? 0.622 -5.094 3.394 1.00 89.94 72 ALA A CA 1
ATOM 550 C C . ALA A 1 72 ? 1.905 -5.694 2.817 1.00 89.94 72 ALA A C 1
ATOM 552 O O . ALA A 1 72 ? 3.014 -5.446 3.293 1.00 89.94 72 ALA A O 1
ATOM 553 N N . ILE A 1 73 ? 1.712 -6.461 1.749 1.00 90.31 73 ILE A N 1
ATOM 554 C CA . ILE A 1 73 ? 2.741 -6.945 0.836 1.00 90.31 73 ILE A CA 1
ATOM 555 C C . ILE A 1 73 ? 2.320 -6.516 -0.562 1.00 90.31 73 ILE A C 1
ATOM 557 O O . ILE A 1 73 ? 1.155 -6.678 -0.942 1.00 90.31 73 ILE A O 1
ATOM 561 N N . GLY A 1 74 ? 3.253 -5.969 -1.324 1.00 92.88 74 GLY A N 1
ATOM 562 C CA . GLY A 1 74 ? 3.000 -5.582 -2.700 1.00 92.88 74 GLY A CA 1
ATOM 563 C C . GLY A 1 74 ? 4.272 -5.216 -3.434 1.00 92.88 74 GLY A C 1
ATOM 564 O O . GLY A 1 74 ? 5.380 -5.515 -2.990 1.00 92.88 74 GLY A O 1
ATOM 565 N N . TRP A 1 75 ? 4.094 -4.570 -4.579 1.00 93.94 75 TRP A N 1
ATOM 566 C CA . TRP A 1 75 ? 5.182 -4.104 -5.423 1.00 93.94 75 TRP A CA 1
ATOM 567 C C . TRP A 1 75 ? 4.791 -2.856 -6.209 1.00 93.94 75 TRP A C 1
ATOM 569 O O . TRP A 1 75 ? 3.625 -2.680 -6.561 1.00 93.94 75 TRP A O 1
ATOM 579 N N . HIS A 1 76 ? 5.775 -2.004 -6.491 1.00 93.81 76 HIS A N 1
ATOM 580 C CA . HIS A 1 76 ? 5.649 -0.780 -7.280 1.00 93.81 76 HIS A CA 1
ATOM 581 C C . HIS A 1 76 ? 6.880 -0.626 -8.187 1.00 93.81 76 HIS A C 1
ATOM 583 O O . HIS A 1 76 ? 7.961 -0.259 -7.734 1.00 93.81 76 HIS A O 1
ATOM 589 N N . ALA A 1 77 ? 6.732 -0.914 -9.480 1.00 92.94 77 ALA A N 1
ATOM 590 C CA . ALA A 1 77 ? 7.791 -0.738 -10.469 1.00 92.94 77 ALA A CA 1
ATOM 591 C C . ALA A 1 77 ? 7.561 0.544 -11.281 1.00 92.94 77 ALA A C 1
ATOM 593 O O . ALA A 1 77 ? 6.477 0.754 -11.825 1.00 92.94 77 ALA A O 1
ATOM 594 N N . SER A 1 78 ? 8.575 1.401 -11.366 1.00 90.75 78 SER A N 1
ATOM 595 C CA . SER A 1 78 ? 8.524 2.669 -12.093 1.00 90.75 78 SER A CA 1
ATOM 596 C C . SER A 1 78 ? 9.916 3.064 -12.601 1.00 90.75 78 SER A C 1
ATOM 598 O O . SER A 1 78 ? 10.930 2.787 -11.970 1.00 90.75 78 SER A O 1
ATOM 600 N N . ASN A 1 79 ? 9.975 3.765 -13.737 1.00 86.31 79 ASN A N 1
ATOM 601 C CA . ASN A 1 79 ? 11.212 4.382 -14.231 1.00 86.31 79 ASN A CA 1
ATOM 602 C C . ASN A 1 79 ? 11.517 5.716 -13.553 1.00 86.31 79 ASN A C 1
ATOM 604 O O . ASN A 1 79 ? 12.636 6.212 -13.630 1.00 86.31 79 ASN A O 1
ATOM 608 N N . ALA A 1 80 ? 10.540 6.308 -12.870 1.00 84.25 80 ALA A N 1
ATOM 609 C CA . ALA A 1 80 ? 10.737 7.546 -12.142 1.00 84.25 80 ALA A CA 1
ATOM 610 C C . ALA A 1 80 ? 11.393 7.329 -10.767 1.00 84.25 80 ALA A C 1
ATOM 612 O O . ALA A 1 80 ? 11.614 8.293 -10.045 1.00 84.25 80 ALA A O 1
ATOM 613 N N . VAL A 1 81 ? 11.788 6.109 -10.400 1.00 84.50 81 VAL A N 1
ATOM 614 C CA . VAL A 1 81 ? 12.617 5.874 -9.202 1.00 84.50 81 VAL A CA 1
ATOM 615 C C . VAL A 1 81 ? 14.014 6.491 -9.306 1.00 84.50 81 VAL A C 1
ATOM 617 O O . VAL A 1 81 ? 14.658 6.747 -8.290 1.00 84.50 81 VAL A O 1
ATOM 620 N N . THR A 1 82 ? 14.507 6.756 -10.520 1.00 86.00 82 THR A N 1
ATOM 621 C CA . THR A 1 82 ? 15.812 7.392 -10.722 1.00 86.00 82 THR A CA 1
ATOM 622 C C . THR A 1 82 ? 15.834 8.777 -10.069 1.00 86.00 82 THR A C 1
ATOM 624 O O . THR A 1 82 ? 14.996 9.629 -10.361 1.00 86.00 82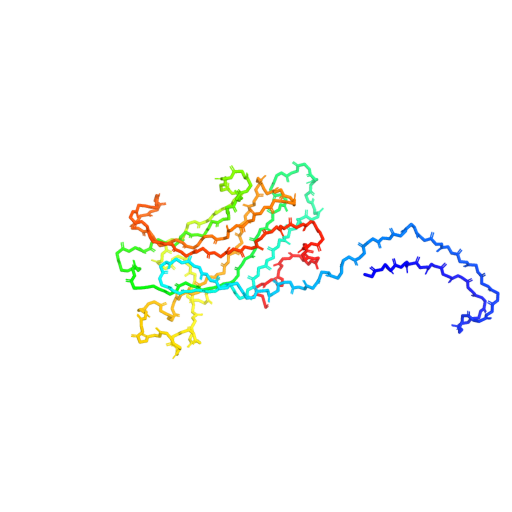 THR A O 1
ATOM 627 N N . GLY A 1 83 ? 16.793 9.002 -9.165 1.00 84.75 83 GLY A N 1
ATOM 628 C CA . GLY A 1 83 ? 16.884 10.235 -8.372 1.00 84.75 83 GLY A CA 1
ATOM 629 C C . GLY A 1 83 ? 15.858 10.342 -7.236 1.00 84.75 83 GLY A C 1
ATOM 630 O O . GLY A 1 83 ? 15.745 11.403 -6.625 1.00 84.75 83 GLY A O 1
ATOM 631 N N . ARG A 1 84 ? 15.114 9.265 -6.948 1.00 89.44 84 ARG A N 1
ATOM 632 C CA . ARG A 1 84 ? 14.095 9.190 -5.894 1.00 89.44 84 ARG A CA 1
ATOM 633 C C . ARG A 1 84 ? 14.335 7.985 -4.976 1.00 89.44 84 ARG A C 1
ATOM 635 O O . ARG A 1 84 ? 13.581 7.014 -5.031 1.00 89.44 84 ARG A O 1
ATOM 642 N N . PRO A 1 85 ? 15.414 8.003 -4.170 1.00 86.12 85 PRO A N 1
ATOM 643 C CA . PRO A 1 85 ? 15.817 6.837 -3.400 1.00 86.12 85 PRO A CA 1
ATOM 644 C C . PRO A 1 85 ? 14.909 6.567 -2.198 1.00 86.12 85 PRO A C 1
ATOM 646 O O . PRO A 1 85 ? 15.028 5.503 -1.616 1.00 86.12 85 PRO A O 1
ATOM 649 N N . TYR A 1 86 ? 14.014 7.467 -1.795 1.00 87.12 86 TYR A N 1
ATOM 650 C CA . TYR A 1 86 ? 13.144 7.243 -0.639 1.00 87.12 86 TYR A CA 1
ATOM 651 C C . TYR A 1 86 ? 11.827 6.609 -1.072 1.00 87.12 86 TYR A C 1
ATOM 653 O O . TYR A 1 86 ? 11.218 7.056 -2.037 1.00 87.12 86 TYR A O 1
ATOM 661 N N . HIS A 1 87 ? 11.387 5.572 -0.366 1.00 89.62 87 HIS A N 1
ATOM 662 C CA . HIS A 1 87 ? 10.144 4.848 -0.598 1.00 89.62 87 HIS A CA 1
ATOM 663 C C . HIS A 1 87 ? 9.226 4.989 0.614 1.00 89.62 87 HIS A C 1
ATOM 665 O O . HIS A 1 87 ? 9.438 4.375 1.661 1.00 89.62 87 HIS A O 1
ATOM 671 N N . ASP A 1 88 ? 8.192 5.806 0.462 1.00 90.06 88 ASP A N 1
ATOM 672 C CA . ASP A 1 88 ? 7.180 6.027 1.483 1.00 90.06 88 ASP A CA 1
ATOM 673 C C . ASP A 1 88 ? 5.968 5.150 1.218 1.00 90.06 88 ASP A C 1
ATOM 675 O O . ASP A 1 88 ? 5.391 5.170 0.125 1.00 90.06 88 ASP A O 1
ATOM 679 N N . ILE A 1 89 ? 5.527 4.434 2.247 1.00 92.25 89 ILE A N 1
ATOM 680 C CA . ILE A 1 89 ? 4.252 3.728 2.231 1.00 92.25 89 ILE A CA 1
ATOM 681 C C . ILE A 1 89 ? 3.325 4.380 3.252 1.00 92.25 89 ILE A C 1
ATOM 683 O O . ILE A 1 89 ? 3.650 4.469 4.434 1.00 92.25 89 ILE A O 1
ATOM 687 N N . MET A 1 90 ? 2.161 4.840 2.801 1.00 94.44 90 MET A N 1
ATOM 688 C CA . MET A 1 90 ? 1.205 5.591 3.618 1.00 94.44 90 MET A CA 1
ATOM 689 C C . MET A 1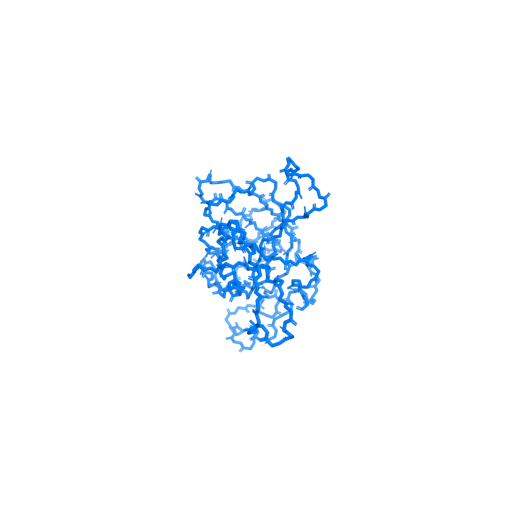 90 ? -0.197 5.019 3.469 1.00 94.44 90 MET A C 1
ATOM 691 O O . MET A 1 90 ? -0.636 4.730 2.358 1.00 94.44 90 MET A O 1
ATOM 695 N N . LEU A 1 91 ? -0.931 4.915 4.573 1.00 95.81 91 LEU A N 1
ATOM 696 C CA . LEU A 1 91 ? -2.356 4.611 4.563 1.00 95.81 91 LEU A CA 1
ATOM 697 C C . LEU A 1 91 ? -3.147 5.912 4.703 1.00 95.81 91 LEU A C 1
ATOM 699 O O . LEU A 1 91 ? -3.036 6.615 5.711 1.00 95.81 91 LEU A O 1
ATOM 703 N N . ILE A 1 92 ? -3.948 6.215 3.687 1.00 96.06 92 ILE A N 1
ATOM 704 C CA . ILE A 1 92 ? -4.790 7.407 3.620 1.00 96.06 92 ILE A CA 1
ATOM 705 C C . ILE A 1 92 ? -6.239 7.008 3.864 1.00 96.06 92 ILE A C 1
ATOM 707 O O . ILE A 1 92 ? -6.771 6.115 3.201 1.00 96.06 92 ILE A O 1
ATOM 711 N N . ASP A 1 93 ? -6.877 7.696 4.802 1.00 97.06 93 ASP A N 1
ATOM 712 C CA . ASP A 1 93 ? -8.319 7.681 4.989 1.00 97.06 93 ASP A CA 1
ATOM 713 C C . ASP A 1 93 ? -8.955 8.671 4.010 1.00 97.06 93 ASP A C 1
ATOM 715 O O . ASP A 1 93 ? -8.856 9.886 4.168 1.00 97.06 93 ASP A O 1
ATOM 719 N N . ASN A 1 94 ? -9.614 8.155 2.977 1.00 93.81 94 ASN A N 1
ATOM 720 C CA . ASN A 1 94 ? -10.282 8.971 1.970 1.00 93.81 94 ASN A CA 1
ATOM 721 C C . ASN A 1 94 ? -11.555 9.645 2.506 1.00 93.81 94 ASN A C 1
ATOM 723 O O . ASN A 1 94 ? -12.030 10.589 1.883 1.00 93.81 94 ASN A O 1
ATOM 727 N N . THR A 1 95 ? -12.127 9.169 3.619 1.00 96.25 95 THR A N 1
ATOM 728 C CA . THR A 1 95 ? -13.305 9.791 4.240 1.00 96.25 95 THR A CA 1
ATOM 729 C C . THR A 1 95 ? -12.927 11.121 4.893 1.00 96.25 95 THR A C 1
ATOM 731 O O . THR A 1 95 ? -13.671 12.092 4.792 1.00 96.25 95 THR A O 1
ATOM 734 N N . THR A 1 96 ? -11.764 11.175 5.546 1.00 96.12 96 THR A N 1
ATOM 735 C CA . THR A 1 96 ? -11.283 12.362 6.282 1.00 96.12 96 THR A CA 1
ATOM 736 C C . THR A 1 96 ? -10.183 13.134 5.546 1.00 96.12 96 THR A C 1
ATOM 738 O O . THR A 1 96 ? -9.846 14.255 5.928 1.00 96.12 96 THR A O 1
ATOM 741 N N . GLY A 1 97 ? -9.597 12.541 4.504 1.00 93.31 97 GLY A N 1
ATOM 742 C CA . GLY A 1 97 ? -8.435 13.067 3.787 1.00 93.31 97 GLY A CA 1
ATOM 743 C C . GLY A 1 97 ? -7.124 12.967 4.574 1.00 93.31 97 GLY A C 1
ATOM 744 O O . GLY A 1 97 ? -6.132 13.572 4.177 1.00 93.31 97 GLY A O 1
ATOM 745 N N . GLN A 1 98 ? -7.107 12.247 5.698 1.00 93.69 98 GLN A N 1
ATOM 746 C CA . GLN A 1 98 ? -5.964 12.198 6.607 1.00 93.69 98 GLN A CA 1
ATOM 747 C C . GLN A 1 98 ? -5.080 10.976 6.352 1.00 93.69 98 GLN A C 1
ATOM 749 O O . GLN A 1 98 ? -5.562 9.874 6.087 1.00 93.69 98 GLN A O 1
ATOM 754 N N . GLN A 1 99 ? -3.770 11.147 6.526 1.00 92.88 99 GLN A N 1
ATOM 755 C CA . GLN A 1 99 ? -2.871 10.013 6.707 1.00 92.88 99 GLN A CA 1
ATOM 756 C C . GLN A 1 99 ? -3.096 9.420 8.102 1.00 92.88 99 GLN A C 1
ATOM 758 O O . GLN A 1 99 ? -2.991 10.119 9.113 1.00 92.88 99 GLN A O 1
ATOM 763 N N . VAL A 1 100 ? -3.407 8.126 8.154 1.00 93.00 100 VAL A N 1
ATOM 764 C CA . VAL A 1 100 ? -3.700 7.415 9.410 1.00 93.00 100 VAL A CA 1
ATOM 765 C C . VAL A 1 100 ? -2.566 6.506 9.865 1.00 93.00 100 VAL A C 1
ATOM 767 O O . VAL A 1 100 ? -2.553 6.108 11.024 1.00 93.00 100 VAL A O 1
ATOM 770 N N . GLY A 1 101 ? -1.612 6.221 8.979 1.00 86.56 101 GLY A N 1
ATOM 771 C CA . GLY A 1 101 ? -0.347 5.554 9.270 1.00 86.56 101 GLY A CA 1
ATOM 772 C C . GLY A 1 101 ? 0.609 5.708 8.092 1.00 86.56 101 GLY A C 1
ATOM 773 O O . GLY A 1 101 ? 0.181 5.955 6.963 1.00 86.56 101 GLY A O 1
ATOM 774 N N . GLY A 1 102 ? 1.907 5.598 8.337 1.00 84.06 102 GLY A N 1
ATOM 775 C CA . GLY A 1 102 ? 2.896 5.597 7.268 1.00 84.06 102 GLY A CA 1
ATOM 776 C C . GLY A 1 102 ? 4.299 5.322 7.773 1.00 84.06 102 GLY A C 1
ATOM 777 O O . GLY A 1 102 ? 4.568 5.444 8.967 1.00 84.06 102 GLY A O 1
ATOM 778 N N . ALA A 1 103 ? 5.160 4.926 6.849 1.00 77.19 103 ALA A N 1
ATOM 779 C CA . ALA A 1 103 ? 6.565 4.677 7.093 1.00 77.19 103 ALA A CA 1
ATOM 780 C C . ALA A 1 103 ? 7.375 5.118 5.871 1.00 77.19 103 ALA A C 1
ATOM 782 O O . ALA A 1 103 ? 7.006 4.820 4.732 1.00 77.19 103 ALA A O 1
ATOM 783 N N . THR A 1 104 ? 8.464 5.829 6.139 1.00 75.06 104 THR A N 1
ATOM 784 C CA . THR A 1 104 ? 9.456 6.247 5.150 1.00 75.06 104 THR A CA 1
ATOM 785 C C . THR A 1 104 ? 10.658 5.336 5.277 1.00 75.06 104 THR A C 1
ATOM 787 O O . THR A 1 104 ? 11.224 5.194 6.361 1.00 75.06 104 THR A O 1
ATOM 790 N N . TYR A 1 105 ? 11.057 4.731 4.167 1.00 70.44 105 TYR A N 1
ATOM 791 C CA . TYR A 1 105 ? 12.270 3.936 4.089 1.00 70.44 105 TYR A CA 1
ATOM 792 C C . TYR A 1 105 ? 13.165 4.537 3.014 1.00 70.44 105 TYR A C 1
ATOM 794 O O . TYR A 1 105 ? 12.733 4.733 1.884 1.00 70.44 105 TYR A O 1
ATOM 802 N N . GLY A 1 106 ? 14.431 4.807 3.319 1.00 60.41 106 GLY A N 1
ATOM 803 C CA . GLY A 1 106 ? 15.416 4.947 2.249 1.00 60.41 106 GLY A CA 1
ATOM 804 C C . GLY A 1 106 ? 15.500 3.627 1.479 1.00 60.41 106 GLY A C 1
ATOM 805 O O . GLY A 1 106 ? 15.339 2.561 2.057 1.00 60.41 106 GLY A O 1
ATOM 806 N N . ASN A 1 107 ? 15.762 3.648 0.187 1.00 55.88 107 ASN A N 1
ATOM 807 C CA . ASN A 1 107 ? 16.254 2.493 -0.550 1.00 55.88 107 ASN A CA 1
ATOM 808 C C . ASN A 1 107 ? 17.787 2.552 -0.438 1.00 55.88 107 ASN A C 1
ATOM 810 O O . ASN A 1 107 ? 18.363 3.539 -0.908 1.00 55.88 107 ASN A O 1
ATOM 814 N N . PRO A 1 108 ? 18.462 1.603 0.250 1.00 51.06 108 PRO A N 1
ATOM 815 C CA . PRO A 1 108 ? 18.065 0.208 0.503 1.00 51.06 108 PRO A CA 1
ATOM 816 C C . PRO A 1 108 ? 17.710 -0.142 1.967 1.00 51.06 108 PRO A C 1
ATOM 818 O O . PRO A 1 108 ? 17.959 -1.258 2.410 1.00 51.06 108 PRO A O 1
ATOM 821 N N . MET A 1 109 ? 17.165 0.778 2.766 1.00 58.31 109 MET A N 1
ATOM 822 C CA . MET A 1 109 ? 16.752 0.504 4.157 1.00 58.31 109 MET A CA 1
ATOM 823 C C . MET A 1 109 ? 15.692 -0.603 4.277 1.00 58.31 109 MET A C 1
ATOM 825 O O . MET A 1 109 ? 15.617 -1.238 5.328 1.00 58.31 109 MET A O 1
ATOM 829 N N . LEU A 1 110 ? 14.896 -0.867 3.232 1.00 69.25 110 LEU A N 1
ATOM 830 C CA . LEU A 1 110 ? 14.121 -2.106 3.162 1.00 69.25 110 LEU A CA 1
ATOM 831 C C . LEU A 1 110 ? 15.066 -3.284 2.865 1.00 69.25 110 LEU A C 1
ATOM 833 O O . LEU A 1 110 ? 15.798 -3.233 1.874 1.00 69.25 110 LEU A O 1
ATOM 837 N N . PRO A 1 111 ? 15.056 -4.361 3.674 1.00 70.44 111 PRO A N 1
ATOM 838 C CA . PRO A 1 111 ? 15.904 -5.519 3.426 1.00 70.44 111 PRO A CA 1
ATOM 839 C C . PRO A 1 111 ? 15.701 -6.066 2.011 1.00 70.44 111 PRO A C 1
ATOM 841 O O . PRO A 1 111 ? 14.570 -6.177 1.548 1.00 70.44 111 PRO A O 1
ATOM 844 N N . ALA A 1 112 ? 16.777 -6.504 1.349 1.00 71.12 112 ALA A N 1
ATOM 845 C CA . ALA A 1 112 ? 16.703 -7.032 -0.019 1.00 71.12 112 ALA A CA 1
ATOM 846 C C . ALA A 1 112 ? 15.671 -8.169 -0.181 1.00 71.12 112 ALA A C 1
ATOM 848 O O . ALA A 1 112 ? 15.011 -8.279 -1.205 1.00 71.12 112 ALA A O 1
ATOM 849 N N . ARG A 1 113 ? 15.472 -8.996 0.854 1.00 76.25 113 ARG A N 1
ATOM 850 C CA . ARG A 1 113 ? 14.437 -10.053 0.881 1.00 76.25 113 ARG A CA 1
ATOM 851 C C . ARG A 1 113 ? 12.991 -9.529 0.856 1.00 76.25 113 ARG A C 1
ATOM 853 O O . ARG A 1 113 ? 12.081 -10.282 0.524 1.00 76.25 113 ARG A O 1
ATOM 860 N N . ASP A 1 114 ? 12.786 -8.274 1.238 1.00 82.19 114 ASP A N 1
ATOM 861 C CA . ASP A 1 114 ? 11.482 -7.617 1.327 1.00 82.19 114 ASP A CA 1
ATOM 862 C C . ASP A 1 114 ? 11.212 -6.737 0.095 1.00 82.19 114 ASP A C 1
ATOM 864 O O . ASP A 1 114 ? 10.057 -6.402 -0.169 1.00 82.19 114 ASP A O 1
ATOM 868 N N . THR A 1 115 ? 12.252 -6.433 -0.694 1.00 88.50 115 THR A N 1
ATOM 869 C CA . THR A 1 115 ? 12.158 -5.742 -1.990 1.00 88.50 115 THR A CA 1
ATOM 870 C C . THR A 1 115 ? 12.278 -6.675 -3.198 1.00 88.50 115 THR A C 1
ATOM 872 O O . THR A 1 115 ? 11.787 -6.339 -4.275 1.00 88.50 115 THR A O 1
ATOM 875 N N . SER A 1 116 ? 12.876 -7.862 -3.044 1.00 93.19 116 SER A N 1
ATOM 876 C CA . SER A 1 116 ? 13.134 -8.793 -4.149 1.00 93.19 116 SER A CA 1
ATOM 877 C C . SER A 1 116 ? 11.853 -9.354 -4.776 1.00 93.19 116 SER A C 1
ATOM 879 O O . SER A 1 116 ? 11.026 -9.975 -4.106 1.00 93.19 116 SER A O 1
ATOM 881 N N . ARG A 1 117 ? 11.722 -9.167 -6.093 1.00 94.56 117 ARG A N 1
ATOM 882 C CA . ARG A 1 117 ? 10.603 -9.599 -6.939 1.00 94.56 117 ARG A CA 1
ATOM 883 C C . ARG A 1 117 ? 11.085 -10.150 -8.287 1.00 94.56 117 ARG A C 1
ATOM 885 O O . ARG A 1 117 ? 10.895 -9.520 -9.330 1.00 94.56 117 ARG A O 1
ATOM 892 N N . PRO A 1 118 ? 11.708 -11.344 -8.316 1.00 94.81 118 PRO A N 1
ATOM 893 C CA . PRO A 1 118 ? 12.175 -11.961 -9.563 1.00 94.81 118 PRO A CA 1
ATOM 894 C C . PRO A 1 118 ? 11.026 -12.320 -10.522 1.00 94.81 118 PRO A C 1
ATOM 896 O O . PRO A 1 118 ? 11.221 -12.425 -11.733 1.00 94.81 118 PRO A O 1
ATOM 899 N N . ASP A 1 119 ? 9.820 -12.519 -9.992 1.00 93.19 119 ASP A N 1
ATOM 900 C CA . ASP A 1 119 ? 8.583 -12.661 -10.756 1.00 93.19 119 ASP A CA 1
ATOM 901 C C . ASP A 1 119 ? 8.244 -11.374 -11.523 1.00 93.19 119 ASP A C 1
ATOM 903 O O . ASP A 1 119 ? 7.983 -11.428 -12.726 1.00 93.19 119 ASP A O 1
ATOM 907 N N . ILE A 1 120 ? 8.345 -10.216 -10.867 1.00 94.56 120 ILE A N 1
ATOM 908 C CA . ILE A 1 120 ? 8.100 -8.907 -11.482 1.00 94.56 120 ILE A CA 1
ATOM 909 C C . ILE A 1 120 ? 9.235 -8.535 -12.436 1.00 94.56 120 ILE A C 1
ATOM 911 O O . ILE A 1 120 ? 8.950 -8.076 -13.538 1.00 94.56 120 ILE A O 1
ATOM 915 N N . ALA A 1 121 ? 10.498 -8.827 -12.109 1.00 95.44 121 ALA A N 1
ATOM 916 C CA . ALA A 1 121 ? 11.617 -8.663 -13.044 1.00 95.44 121 ALA A CA 1
ATOM 917 C C . ALA A 1 121 ? 11.393 -9.418 -14.364 1.00 95.44 121 ALA A C 1
ATOM 919 O O . ALA A 1 121 ? 11.650 -8.881 -15.438 1.00 95.44 121 ALA A O 1
ATOM 920 N N . ARG A 1 122 ? 10.864 -10.647 -14.308 1.00 95.62 122 ARG A N 1
ATOM 921 C CA . ARG A 1 122 ? 10.584 -11.444 -15.512 1.00 95.62 122 ARG A CA 1
ATOM 922 C C . ARG A 1 122 ? 9.476 -10.842 -16.379 1.00 95.62 122 ARG A C 1
ATOM 924 O O . ARG A 1 122 ? 9.550 -10.946 -17.599 1.00 95.62 122 ARG A O 1
ATOM 931 N N . LEU A 1 123 ? 8.452 -10.252 -15.765 1.00 93.06 123 LEU A N 1
ATOM 932 C CA . LEU A 1 123 ? 7.305 -9.677 -16.477 1.00 93.06 123 LEU A CA 1
ATOM 933 C C . LEU A 1 123 ? 7.571 -8.254 -16.982 1.00 93.06 123 LEU A C 1
ATOM 935 O O . LEU A 1 123 ? 7.105 -7.886 -18.059 1.00 93.06 123 LEU A O 1
ATOM 939 N N . TYR A 1 124 ? 8.299 -7.469 -16.191 1.00 93.31 124 TYR A N 1
ATOM 940 C CA . TYR A 1 124 ? 8.356 -6.014 -16.295 1.00 93.31 124 TYR A CA 1
ATOM 941 C C . TYR A 1 124 ? 9.781 -5.438 -16.327 1.00 93.31 124 TYR A C 1
ATOM 943 O O . TYR A 1 124 ? 9.943 -4.226 -16.459 1.00 93.31 124 TYR A O 1
ATOM 951 N N . GLY A 1 125 ? 10.825 -6.267 -16.224 1.00 92.75 125 GLY A N 1
ATOM 952 C CA . GLY A 1 125 ? 12.221 -5.813 -16.131 1.00 92.75 125 GLY A CA 1
ATOM 953 C C . GLY A 1 125 ? 12.760 -5.127 -17.385 1.00 92.75 125 GLY A C 1
ATOM 954 O O . GLY A 1 125 ? 13.686 -4.330 -17.291 1.00 92.75 125 GLY A O 1
ATOM 955 N N . ASN A 1 126 ? 12.148 -5.367 -18.548 1.00 93.88 126 ASN A N 1
ATOM 956 C CA . ASN A 1 126 ? 12.490 -4.641 -19.775 1.00 93.88 126 ASN A CA 1
ATOM 957 C C . ASN A 1 126 ? 11.868 -3.236 -19.816 1.00 93.88 126 ASN A C 1
ATOM 959 O O . ASN A 1 126 ? 12.317 -2.393 -20.589 1.00 93.88 126 ASN A O 1
ATOM 963 N N . GLN A 1 127 ? 10.817 -2.989 -19.031 1.00 92.62 127 GLN A N 1
ATOM 964 C CA . GLN A 1 127 ? 10.092 -1.721 -19.004 1.00 92.62 127 GLN A CA 1
ATOM 965 C C . GLN A 1 127 ? 10.459 -0.866 -17.797 1.00 92.62 127 GLN A C 1
ATOM 967 O O . GLN A 1 127 ? 10.423 0.353 -17.924 1.00 92.62 127 GLN A O 1
ATOM 972 N N . TYR A 1 128 ? 10.785 -1.475 -16.653 1.00 92.06 128 TYR A N 1
ATOM 973 C CA . TYR A 1 128 ? 11.016 -0.776 -15.391 1.00 92.06 128 TYR A CA 1
ATOM 974 C C . TYR A 1 128 ? 12.301 -1.245 -14.715 1.00 92.06 128 TYR A C 1
ATOM 976 O O . TYR A 1 128 ? 12.431 -2.415 -14.356 1.00 92.06 128 TYR A O 1
ATOM 984 N N . GLN A 1 129 ? 13.235 -0.316 -14.500 1.00 88.75 129 GLN A N 1
ATOM 985 C CA . GLN A 1 129 ? 14.570 -0.636 -13.976 1.00 88.75 129 GLN A CA 1
ATOM 986 C C . GLN A 1 129 ? 14.536 -1.286 -12.589 1.00 88.75 129 GLN A C 1
ATOM 988 O O . GLN A 1 129 ? 15.312 -2.197 -12.330 1.00 88.75 129 GLN A O 1
ATOM 993 N N . ASN A 1 130 ? 13.622 -0.860 -11.713 1.00 91.62 130 ASN A N 1
ATOM 994 C CA . ASN A 1 130 ? 13.486 -1.416 -10.366 1.00 91.62 130 ASN A CA 1
ATOM 995 C C . ASN A 1 130 ? 12.549 -2.626 -10.289 1.00 91.62 130 ASN A C 1
ATOM 997 O O . ASN A 1 130 ? 12.131 -2.976 -9.191 1.00 91.62 130 ASN A O 1
ATOM 1001 N N . ALA A 1 131 ? 12.147 -3.243 -11.405 1.00 92.25 131 ALA A N 1
ATOM 1002 C CA . ALA A 1 131 ? 11.174 -4.336 -11.374 1.00 92.25 131 ALA A CA 1
ATOM 1003 C C . ALA A 1 131 ? 11.592 -5.469 -10.415 1.00 92.25 131 ALA A C 1
ATOM 1005 O O . ALA A 1 131 ? 10.743 -5.991 -9.691 1.00 92.25 131 ALA A O 1
ATOM 1006 N N . GLY A 1 132 ? 12.887 -5.802 -10.365 1.00 93.25 132 GLY A N 1
ATOM 1007 C CA . GLY A 1 132 ? 13.445 -6.828 -9.478 1.00 93.25 132 GLY A CA 1
ATOM 1008 C C . GLY A 1 132 ? 13.502 -6.450 -8.000 1.00 93.25 132 GLY A C 1
ATOM 1009 O O . GLY A 1 132 ? 13.514 -7.345 -7.161 1.00 93.25 132 GLY A O 1
ATOM 1010 N N . GLU A 1 133 ? 13.473 -5.160 -7.677 1.00 92.56 133 GLU A N 1
ATOM 1011 C CA . GLU A 1 133 ? 13.535 -4.598 -6.321 1.00 92.56 133 GLU A CA 1
ATOM 1012 C C . GLU A 1 133 ? 12.278 -3.771 -5.991 1.00 92.56 133 GLU A C 1
ATOM 1014 O O . GLU A 1 133 ? 12.289 -2.884 -5.139 1.00 92.56 133 GLU A O 1
ATOM 1019 N N . SER A 1 134 ? 11.181 -4.033 -6.700 1.00 93.00 134 SER A N 1
ATOM 1020 C CA . SER A 1 134 ? 9.942 -3.254 -6.613 1.00 93.00 134 SER A CA 1
ATOM 1021 C C . SER A 1 134 ? 9.092 -3.597 -5.389 1.00 93.00 134 SER A C 1
ATOM 1023 O O . SER A 1 134 ? 8.102 -2.912 -5.124 1.00 93.00 134 SER A O 1
ATOM 1025 N N . GLY A 1 135 ? 9.431 -4.672 -4.675 1.00 93.38 135 GLY A N 1
ATOM 1026 C CA . GLY A 1 135 ? 8.650 -5.209 -3.571 1.00 93.38 135 GLY A CA 1
ATOM 1027 C C . GLY A 1 135 ? 8.647 -4.325 -2.327 1.00 93.38 135 GLY A C 1
ATOM 1028 O O . GLY A 1 135 ? 9.544 -3.515 -2.100 1.00 93.38 135 GLY A O 1
ATOM 1029 N N . PHE A 1 136 ? 7.632 -4.517 -1.494 1.00 91.81 136 PHE A N 1
ATOM 1030 C CA . PHE A 1 136 ? 7.616 -4.027 -0.124 1.00 91.81 136 PHE A CA 1
ATOM 1031 C C . PHE A 1 136 ? 6.828 -4.975 0.783 1.00 91.81 136 PHE A C 1
ATOM 1033 O O . PHE A 1 136 ? 5.814 -5.556 0.382 1.00 91.81 136 PHE A O 1
ATOM 1040 N N . LYS A 1 137 ? 7.270 -5.073 2.040 1.00 90.94 137 LYS A N 1
ATOM 1041 C CA . LYS A 1 137 ? 6.560 -5.720 3.149 1.00 90.94 137 LYS A CA 1
ATOM 1042 C C . LYS A 1 137 ? 6.540 -4.759 4.327 1.00 90.94 137 LYS A C 1
ATOM 1044 O O . LYS A 1 137 ? 7.596 -4.364 4.811 1.00 90.94 137 LYS A O 1
ATOM 1049 N N . ILE A 1 138 ? 5.350 -4.348 4.753 1.00 89.50 138 ILE A N 1
ATOM 1050 C CA . ILE A 1 138 ? 5.191 -3.258 5.722 1.00 89.50 138 ILE A CA 1
ATOM 1051 C C . ILE A 1 138 ? 4.130 -3.565 6.766 1.00 89.50 138 ILE A C 1
ATOM 1053 O O . ILE A 1 138 ? 3.076 -4.124 6.458 1.00 89.50 138 ILE A O 1
ATOM 1057 N N . GLY A 1 139 ? 4.414 -3.147 7.998 1.00 88.69 139 GLY A N 1
ATOM 1058 C CA . GLY A 1 139 ? 3.451 -3.018 9.083 1.00 88.69 139 GLY A CA 1
ATOM 1059 C C . GLY A 1 139 ? 3.408 -1.565 9.538 1.00 88.69 139 GLY A C 1
ATOM 1060 O O . GLY A 1 139 ? 4.443 -0.980 9.845 1.00 88.69 139 GLY A O 1
ATOM 1061 N N . LEU A 1 140 ? 2.217 -0.976 9.556 1.00 90.94 140 LEU A N 1
ATOM 1062 C CA . LEU A 1 140 ? 1.977 0.406 9.950 1.00 90.94 140 LEU A CA 1
ATOM 1063 C C . LEU A 1 140 ? 1.121 0.414 11.205 1.00 90.94 140 LEU A C 1
ATOM 1065 O O . LEU A 1 140 ? 0.042 -0.173 11.226 1.00 90.94 140 LEU A O 1
ATOM 1069 N N . GLN A 1 141 ? 1.567 1.131 12.225 1.00 90.75 141 GLN A N 1
ATOM 1070 C CA . GLN A 1 141 ? 0.702 1.479 13.341 1.00 90.75 141 GLN A CA 1
ATOM 1071 C C . GLN A 1 141 ? -0.253 2.586 12.894 1.00 90.75 141 GLN A C 1
ATOM 1073 O O . GLN A 1 141 ? 0.179 3.565 12.278 1.00 90.75 141 GLN A O 1
ATOM 1078 N N . THR A 1 142 ? -1.547 2.438 13.180 1.00 92.75 142 THR A N 1
ATOM 1079 C CA . THR A 1 142 ? -2.572 3.324 12.614 1.00 92.75 142 THR A CA 1
ATOM 1080 C C . THR A 1 142 ? -3.478 3.941 13.682 1.00 92.75 142 THR A C 1
ATOM 1082 O O . THR A 1 142 ? -4.643 3.553 13.802 1.00 92.75 142 THR A O 1
ATOM 1085 N N . PRO A 1 143 ? -2.989 4.924 14.463 1.00 90.19 143 PRO A N 1
ATOM 1086 C CA . PRO A 1 143 ? -3.716 5.448 15.619 1.00 90.19 143 PRO A CA 1
ATOM 1087 C C . PRO A 1 143 ? -4.996 6.220 15.308 1.00 90.19 143 PRO A C 1
ATOM 1089 O O . PRO A 1 143 ? -5.815 6.439 16.196 1.00 90.19 143 PRO A O 1
ATOM 1092 N N . ARG A 1 144 ? -5.174 6.638 14.052 1.00 90.69 144 ARG A N 1
ATOM 1093 C CA . ARG A 1 144 ? -6.358 7.365 13.568 1.00 90.69 144 ARG A CA 1
ATOM 1094 C C . ARG A 1 144 ? -7.257 6.502 12.676 1.00 90.69 144 ARG A C 1
ATOM 1096 O O . ARG A 1 144 ? -8.123 7.026 11.982 1.00 90.69 144 ARG A O 1
ATOM 1103 N N . PHE A 1 145 ? -7.027 5.189 12.642 1.00 92.88 145 PHE A N 1
ATOM 1104 C CA . PHE A 1 145 ? -7.844 4.271 11.856 1.00 92.88 145 PHE A CA 1
ATOM 1105 C C . PHE A 1 145 ? -9.265 4.174 12.422 1.00 92.88 145 PHE A C 1
ATOM 1107 O O . PHE A 1 145 ? -9.453 4.085 13.631 1.00 92.88 145 PHE A O 1
ATOM 1114 N N . THR A 1 146 ? -10.261 4.156 11.539 1.00 92.56 146 THR A N 1
ATOM 1115 C CA . THR A 1 146 ? -11.684 4.101 11.881 1.00 92.56 146 THR A CA 1
ATOM 1116 C C . THR A 1 146 ? -12.389 3.089 10.978 1.00 92.56 146 THR A C 1
ATOM 1118 O O . THR A 1 146 ? -12.386 3.208 9.754 1.00 92.56 146 THR A O 1
ATOM 1121 N N . PHE A 1 147 ? -13.022 2.074 11.568 1.00 90.62 147 PHE A N 1
ATOM 1122 C CA . PHE A 1 147 ? -13.828 1.124 10.797 1.00 90.62 147 PHE A CA 1
ATOM 1123 C C . PHE A 1 147 ? -15.031 1.817 10.143 1.00 90.62 147 PHE A C 1
ATOM 1125 O O . PHE A 1 147 ? -15.603 2.755 10.688 1.00 90.62 147 PHE A O 1
ATOM 1132 N N . GLY A 1 148 ? -15.420 1.344 8.961 1.00 89.06 148 GLY A N 1
ATOM 1133 C CA . GLY A 1 148 ? -16.460 1.949 8.130 1.00 89.06 148 GLY A CA 1
ATOM 1134 C C . GLY A 1 148 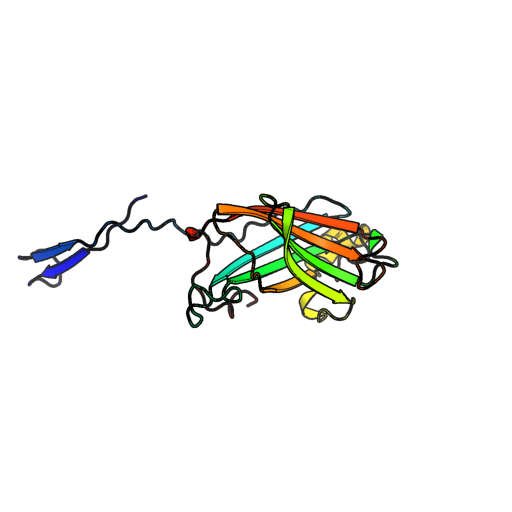? -15.955 3.063 7.208 1.00 89.06 148 GLY A C 1
ATOM 1135 O O . GLY A 1 148 ? -16.693 3.491 6.323 1.00 89.06 148 GLY A O 1
ATOM 1136 N N . HIS A 1 149 ? -14.704 3.512 7.351 1.00 94.38 149 HIS A N 1
ATOM 1137 C CA . HIS A 1 149 ? -14.095 4.484 6.441 1.00 94.38 149 HIS A CA 1
ATOM 1138 C C . HIS A 1 149 ? -13.491 3.822 5.197 1.00 94.38 149 HIS A C 1
ATOM 1140 O O . HIS A 1 149 ? -13.338 2.599 5.125 1.00 94.38 149 HIS A O 1
ATOM 1146 N N . ARG A 1 150 ? -13.171 4.645 4.189 1.00 93.69 150 ARG A N 1
ATOM 1147 C CA . ARG A 1 150 ? -12.622 4.208 2.898 1.00 93.69 150 ARG A CA 1
ATOM 1148 C C . ARG A 1 150 ? -11.134 4.492 2.833 1.00 93.69 150 ARG A C 1
ATOM 1150 O O . ARG A 1 150 ? -10.733 5.634 3.000 1.00 93.69 150 ARG A O 1
ATOM 1157 N N . TYR A 1 151 ? -10.327 3.508 2.456 1.00 95.00 151 TYR A N 1
ATOM 1158 C CA . TYR A 1 151 ? -8.871 3.613 2.531 1.00 95.00 151 TYR A CA 1
ATOM 1159 C C . TYR A 1 151 ? -8.162 3.433 1.189 1.00 95.00 151 TYR A C 1
ATOM 1161 O O . TYR A 1 151 ? -8.617 2.703 0.305 1.00 95.00 151 TYR A O 1
ATOM 1169 N N . THR A 1 152 ? -7.024 4.110 1.062 1.00 95.31 1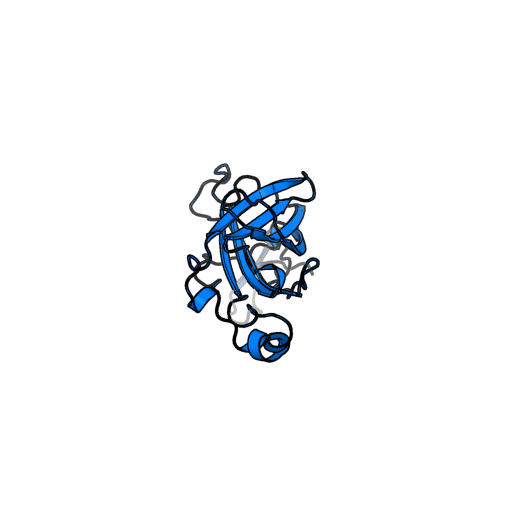52 THR A N 1
ATOM 1170 C CA . THR A 1 152 ? -6.066 3.959 -0.036 1.00 95.31 152 THR A CA 1
ATOM 1171 C C . THR A 1 152 ? -4.682 3.762 0.563 1.00 95.31 152 THR A C 1
ATOM 1173 O O . THR A 1 152 ? -4.244 4.582 1.369 1.00 95.31 152 THR A O 1
ATOM 1176 N N . LEU A 1 153 ? -3.976 2.707 0.160 1.00 95.81 153 LEU A N 1
ATOM 1177 C CA . LEU A 1 153 ? -2.540 2.614 0.411 1.00 95.81 153 LEU A CA 1
ATOM 1178 C C . LEU A 1 153 ? -1.809 3.357 -0.706 1.00 95.81 153 LEU A C 1
ATOM 1180 O O . LEU A 1 153 ? -2.085 3.136 -1.881 1.00 95.81 153 LEU A O 1
ATOM 1184 N N . VAL A 1 154 ? -0.873 4.225 -0.361 1.00 94.62 154 VAL A N 1
ATOM 1185 C CA . VAL A 1 154 ? -0.042 4.954 -1.314 1.00 94.62 154 VAL A CA 1
ATOM 1186 C C . VAL A 1 154 ? 1.384 4.470 -1.164 1.00 94.62 154 VAL A C 1
ATOM 1188 O O . VAL A 1 154 ? 1.937 4.499 -0.069 1.00 94.62 154 VAL A O 1
ATOM 1191 N N . SER A 1 155 ? 1.973 4.052 -2.277 1.00 93.75 155 SER A N 1
ATOM 1192 C CA . SER A 1 155 ? 3.404 3.835 -2.409 1.00 93.75 155 SER A CA 1
ATOM 1193 C C . SER A 1 155 ? 4.002 5.005 -3.172 1.00 93.75 155 SER A C 1
ATOM 1195 O O . SER A 1 155 ? 3.554 5.313 -4.275 1.00 93.75 155 SER A O 1
ATOM 1197 N N . ARG A 1 156 ? 4.988 5.680 -2.595 1.00 92.44 156 ARG A N 1
ATOM 1198 C CA . ARG A 1 156 ? 5.544 6.922 -3.127 1.00 92.44 156 ARG A CA 1
ATOM 1199 C C . ARG A 1 156 ? 7.064 6.844 -3.166 1.00 92.44 156 ARG A C 1
ATOM 1201 O O . ARG A 1 156 ? 7.669 6.544 -2.149 1.00 92.44 156 ARG A O 1
ATOM 1208 N N . TYR A 1 157 ? 7.668 7.137 -4.313 1.00 91.62 157 TYR A N 1
ATOM 1209 C CA . TYR A 1 157 ? 9.111 7.335 -4.425 1.00 91.62 157 TYR A CA 1
ATOM 1210 C C . TYR A 1 157 ? 9.427 8.827 -4.391 1.00 91.62 157 TYR A C 1
ATOM 1212 O O . TYR A 1 157 ? 8.817 9.584 -5.145 1.00 91.62 157 TYR A O 1
ATOM 1220 N N . ALA A 1 158 ? 10.362 9.251 -3.546 1.00 91.31 158 ALA A N 1
ATOM 1221 C CA . ALA A 1 158 ? 10.711 10.649 -3.310 1.00 91.31 158 ALA A CA 1
ATOM 1222 C C . ALA A 1 158 ? 12.224 10.893 -3.354 1.00 91.31 158 ALA A C 1
ATOM 1224 O O . ALA A 1 158 ? 13.028 9.988 -3.115 1.00 91.31 158 ALA A O 1
ATOM 1225 N N . SER A 1 159 ? 12.616 12.130 -3.675 1.00 90.19 159 SER A N 1
ATOM 1226 C CA . SER A 1 159 ? 14.029 12.530 -3.738 1.00 90.19 159 SER A CA 1
ATOM 1227 C C . SER A 1 159 ? 14.676 12.691 -2.366 1.00 90.19 159 SER A C 1
ATOM 1229 O O . SER A 1 159 ? 15.895 12.599 -2.262 1.00 90.19 159 SER A O 1
ATOM 1231 N N . ASP A 1 160 ? 13.875 12.920 -1.328 1.00 87.62 160 ASP A N 1
ATOM 1232 C CA . ASP A 1 160 ? 14.317 13.076 0.055 1.00 87.62 160 ASP A CA 1
ATOM 1233 C C . ASP A 1 160 ? 13.318 12.449 1.044 1.00 87.62 160 ASP A C 1
ATOM 1235 O O . ASP A 1 160 ? 12.211 12.047 0.675 1.00 87.62 160 ASP A O 1
ATOM 1239 N N . GLU A 1 161 ? 13.715 12.395 2.315 1.00 83.38 161 GLU A N 1
ATOM 1240 C CA . GLU A 1 161 ? 12.906 11.895 3.435 1.00 83.38 161 GLU A CA 1
ATOM 1241 C C . GLU A 1 161 ? 11.635 12.716 3.706 1.00 83.38 161 GLU A C 1
ATOM 1243 O O . GLU A 1 161 ? 10.695 12.221 4.323 1.00 83.38 161 GLU A O 1
ATOM 1248 N N . ASN A 1 162 ? 11.578 13.960 3.220 1.00 84.38 162 ASN A N 1
ATOM 1249 C CA . ASN A 1 162 ? 10.420 14.837 3.375 1.00 84.38 162 ASN A CA 1
ATOM 1250 C C . ASN A 1 162 ? 9.370 14.613 2.276 1.00 84.38 162 ASN A C 1
ATOM 1252 O O . ASN A 1 162 ? 8.274 15.179 2.331 1.00 84.38 162 ASN A O 1
ATOM 1256 N N . GLY A 1 163 ? 9.665 13.768 1.286 1.00 81.56 163 GLY A N 1
ATOM 1257 C CA . GLY A 1 163 ? 8.738 13.450 0.210 1.00 81.56 163 GLY A CA 1
ATOM 1258 C C . GLY A 1 163 ? 8.794 14.411 -0.978 1.00 81.56 163 GLY A C 1
ATOM 1259 O O . GLY A 1 163 ? 7.819 14.480 -1.733 1.00 81.56 163 GLY A O 1
ATOM 1260 N N . SER A 1 164 ? 9.876 15.175 -1.152 1.00 84.88 164 SER A N 1
ATOM 1261 C CA . SER A 1 164 ? 10.011 16.117 -2.269 1.00 84.88 164 SER A CA 1
ATOM 1262 C C . SER A 1 164 ? 10.090 15.404 -3.621 1.00 84.88 164 SER A C 1
ATOM 1264 O O . SER A 1 164 ? 10.556 14.267 -3.722 1.00 84.88 164 SER A O 1
ATOM 1266 N N . ASN A 1 165 ? 9.638 16.099 -4.677 1.00 87.25 165 ASN A N 1
ATOM 1267 C CA . ASN A 1 165 ? 9.655 15.627 -6.068 1.00 87.25 165 ASN A CA 1
ATOM 1268 C C . ASN A 1 165 ? 9.175 14.174 -6.197 1.00 87.25 165 ASN A C 1
ATOM 1270 O O . ASN A 1 165 ? 9.869 13.331 -6.756 1.00 87.25 165 ASN A O 1
ATOM 1274 N N . ALA A 1 166 ? 8.019 13.851 -5.628 1.00 89.19 166 ALA A N 1
ATOM 1275 C CA . ALA A 1 166 ? 7.609 12.466 -5.511 1.00 89.19 166 ALA A CA 1
ATOM 1276 C C . ALA A 1 166 ? 6.744 11.963 -6.675 1.00 89.19 166 ALA A C 1
ATOM 1278 O O . ALA A 1 166 ? 5.891 12.683 -7.197 1.00 89.19 166 ALA A O 1
ATOM 1279 N N . VAL A 1 167 ? 6.908 10.685 -7.014 1.00 90.31 167 VAL A N 1
ATOM 1280 C CA . VAL A 1 167 ? 5.969 9.916 -7.845 1.00 90.31 167 VAL A CA 1
ATOM 1281 C C . VAL A 1 167 ? 5.259 8.881 -6.994 1.00 90.31 167 VAL A C 1
ATOM 1283 O O . VAL A 1 167 ? 5.792 8.435 -5.978 1.00 90.31 167 VAL A O 1
ATOM 1286 N N . ARG A 1 168 ? 4.031 8.514 -7.361 1.00 92.81 168 ARG A N 1
ATOM 1287 C CA . ARG A 1 168 ? 3.207 7.647 -6.518 1.00 92.81 168 ARG A CA 1
ATOM 1288 C C . ARG A 1 168 ? 2.358 6.668 -7.303 1.00 92.81 168 ARG A C 1
ATOM 1290 O O . ARG A 1 168 ? 1.855 6.987 -8.378 1.00 92.81 168 ARG A O 1
ATOM 1297 N N . GLN A 1 169 ? 2.110 5.548 -6.645 1.00 92.69 169 GLN A N 1
ATOM 1298 C CA . GLN A 1 169 ? 1.160 4.516 -7.004 1.00 92.69 169 GLN A CA 1
ATOM 1299 C C . GLN A 1 169 ? 0.140 4.368 -5.875 1.00 92.69 169 GLN A C 1
ATOM 1301 O O . GLN A 1 169 ? 0.500 4.276 -4.701 1.00 92.69 169 GLN A O 1
ATOM 1306 N N . SER A 1 170 ? -1.144 4.371 -6.227 1.00 93.94 170 SER A N 1
ATOM 1307 C CA . SER A 1 170 ? -2.257 4.296 -5.274 1.00 93.94 170 SER A CA 1
ATOM 1308 C C . SER A 1 170 ? -2.976 2.957 -5.385 1.00 93.94 170 SER A C 1
ATOM 1310 O O . SER A 1 170 ? -3.382 2.568 -6.477 1.00 93.94 170 SER A O 1
ATOM 1312 N N . TYR A 1 171 ? -3.185 2.281 -4.259 1.00 93.62 171 TYR A N 1
ATOM 1313 C CA . TYR A 1 171 ? -3.913 1.020 -4.142 1.00 93.62 171 TYR A CA 1
ATOM 1314 C C . TYR A 1 171 ? -5.210 1.256 -3.381 1.00 93.62 171 TYR A C 1
ATOM 1316 O O . TYR A 1 171 ? -5.218 1.476 -2.168 1.00 93.62 171 TYR A O 1
ATOM 1324 N N . TYR A 1 172 ? -6.321 1.233 -4.106 1.00 92.44 172 TYR A N 1
ATOM 1325 C CA . TYR A 1 172 ? -7.626 1.523 -3.539 1.00 92.44 172 TYR A CA 1
ATOM 1326 C C . TYR A 1 172 ? -8.195 0.303 -2.801 1.00 92.44 172 TYR A C 1
ATOM 1328 O O . TYR A 1 172 ? -8.557 -0.694 -3.425 1.00 92.44 172 TYR A O 1
ATOM 1336 N N . LEU A 1 173 ? -8.280 0.384 -1.470 1.00 90.81 173 LEU A N 1
ATOM 1337 C CA . LEU A 1 173 ? -8.739 -0.717 -0.611 1.00 90.81 173 LEU A CA 1
ATOM 1338 C C . LEU A 1 173 ? -10.266 -0.733 -0.468 1.00 90.81 173 LEU A C 1
ATOM 1340 O O . LEU A 1 173 ? -10.867 -1.780 -0.233 1.00 90.81 173 LEU A O 1
ATOM 1344 N N . GLY A 1 174 ? -10.904 0.426 -0.645 1.00 89.56 174 GLY A N 1
ATOM 1345 C CA . GLY A 1 174 ? -12.334 0.590 -0.417 1.00 89.56 174 GLY A CA 1
ATOM 1346 C C . GLY A 1 174 ? -12.672 0.753 1.061 1.00 89.56 174 GLY A C 1
ATOM 1347 O O . GLY A 1 174 ? -11.837 1.174 1.859 1.00 89.56 174 GLY A O 1
ATOM 1348 N N . GLN A 1 175 ? -13.932 0.488 1.407 1.00 91.12 175 GLN A N 1
ATOM 1349 C CA . GLN A 1 175 ? -14.406 0.578 2.785 1.00 91.12 175 GLN A CA 1
ATOM 1350 C C . GLN A 1 175 ? -13.911 -0.617 3.603 1.00 91.12 175 GLN A C 1
ATOM 1352 O O . GLN A 1 175 ? -14.114 -1.753 3.178 1.00 91.12 175 GLN A O 1
ATOM 1357 N N . ILE A 1 176 ? -13.310 -0.361 4.768 1.00 89.00 176 ILE A N 1
ATOM 1358 C CA . ILE A 1 176 ? -12.841 -1.415 5.676 1.00 89.00 176 ILE A CA 1
ATOM 1359 C C . ILE A 1 176 ? -13.743 -1.462 6.904 1.00 89.00 176 ILE A C 1
ATOM 1361 O O . ILE A 1 176 ? -13.802 -0.508 7.676 1.00 89.00 176 ILE A O 1
ATOM 1365 N N . ASN A 1 177 ? -14.428 -2.584 7.097 1.00 86.25 177 ASN A N 1
ATOM 1366 C CA . ASN A 1 177 ? -15.324 -2.819 8.227 1.00 86.25 177 ASN A CA 1
ATOM 1367 C C . ASN A 1 177 ? -14.666 -3.741 9.268 1.00 86.25 177 ASN A C 1
ATOM 1369 O O . ASN A 1 177 ? -13.703 -4.444 8.968 1.00 86.25 177 ASN A O 1
ATOM 1373 N N . GLN A 1 178 ? -15.172 -3.732 10.503 1.00 82.25 178 GLN A N 1
ATOM 1374 C CA . GLN A 1 178 ? -14.584 -4.492 11.616 1.00 82.25 178 GLN A CA 1
ATOM 1375 C C . GLN A 1 178 ? -14.605 -6.014 11.389 1.00 82.25 178 GLN A C 1
ATOM 1377 O O . GLN A 1 178 ? -13.742 -6.729 11.884 1.00 82.25 178 GLN A O 1
ATOM 1382 N N . ASP A 1 179 ? -15.553 -6.508 10.599 1.00 76.25 179 ASP A N 1
ATOM 1383 C CA . ASP A 1 179 ? -15.665 -7.910 10.194 1.00 76.25 179 ASP A CA 1
ATOM 1384 C C . ASP A 1 179 ? -14.639 -8.331 9.124 1.00 76.25 179 ASP A C 1
ATOM 1386 O O . ASP A 1 179 ? -14.524 -9.515 8.823 1.00 76.25 179 ASP A O 1
ATOM 1390 N N . MET A 1 180 ? -13.873 -7.386 8.566 1.00 68.44 180 MET A N 1
ATOM 1391 C CA . MET A 1 180 ? -12.785 -7.645 7.610 1.00 68.44 180 MET A CA 1
ATOM 1392 C C . MET A 1 180 ? -11.416 -7.840 8.287 1.00 68.44 180 MET A C 1
ATOM 1394 O O . MET A 1 180 ? -10.403 -7.992 7.603 1.00 68.44 180 MET A O 1
ATOM 1398 N N . VAL A 1 181 ? -11.361 -7.792 9.619 1.00 68.19 181 VAL A N 1
ATOM 1399 C CA . VAL A 1 181 ? -10.130 -7.957 10.401 1.00 68.19 181 VAL A CA 1
ATOM 1400 C C . VAL A 1 181 ? -9.781 -9.442 10.475 1.00 68.19 181 VAL A C 1
ATOM 1402 O O . VAL A 1 181 ? -10.606 -10.264 10.874 1.00 68.19 181 VAL A O 1
ATOM 1405 N N . ASN A 1 182 ? -8.546 -9.793 10.112 1.00 63.34 182 ASN A N 1
ATOM 1406 C CA . ASN A 1 182 ? -8.074 -11.170 10.226 1.00 63.34 182 ASN A CA 1
ATOM 1407 C C . ASN A 1 182 ? -7.774 -11.482 11.697 1.00 63.34 182 ASN A C 1
ATOM 1409 O O . ASN A 1 182 ? -6.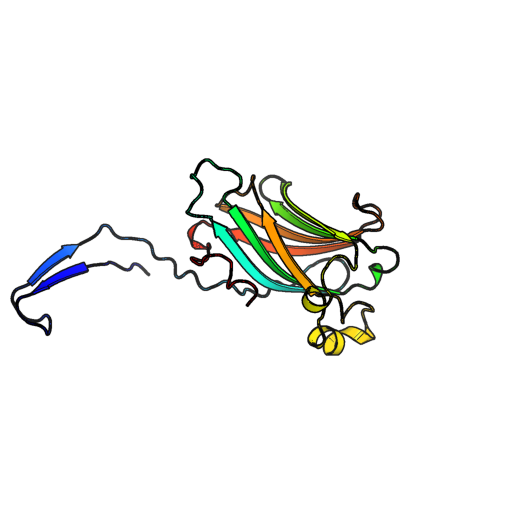897 -10.870 12.305 1.00 63.34 182 ASN A O 1
ATOM 1413 N N . TYR A 1 183 ? -8.496 -12.453 12.257 1.00 48.84 183 TYR A N 1
ATOM 1414 C CA . TYR A 1 183 ? -8.171 -13.065 13.543 1.00 48.84 183 TYR A CA 1
ATOM 1415 C C . TYR A 1 183 ? -6.899 -13.916 13.378 1.00 48.84 183 TYR A C 1
ATOM 1417 O O . TYR A 1 183 ? -6.943 -15.037 12.881 1.00 48.84 183 TYR A O 1
ATOM 1425 N N . GLY A 1 184 ? -5.761 -13.346 13.757 1.00 56.97 184 GLY A N 1
ATOM 1426 C CA . GLY A 1 184 ? -4.433 -13.960 13.828 1.00 56.97 184 GLY A CA 1
ATOM 1427 C C . GLY A 1 184 ? -3.483 -12.956 14.481 1.00 56.97 184 GLY A C 1
ATOM 1428 O O . GLY A 1 184 ? -3.747 -11.762 14.416 1.00 56.97 184 GLY A O 1
ATOM 1429 N N . ASP A 1 185 ? -2.412 -13.398 15.136 1.00 56.66 185 ASP A N 1
ATOM 1430 C CA . ASP A 1 185 ? -1.501 -12.563 15.950 1.00 56.66 185 ASP A CA 1
ATOM 1431 C C . ASP A 1 185 ? -0.552 -11.648 15.140 1.00 56.66 185 ASP A C 1
ATOM 1433 O O . ASP A 1 185 ? 0.380 -11.059 15.686 1.00 56.66 185 ASP A O 1
ATOM 1437 N N . GLY A 1 186 ? -0.778 -11.520 13.830 1.00 56.19 186 GLY A N 1
ATOM 1438 C CA . GLY A 1 186 ? 0.044 -10.727 12.915 1.00 56.19 186 GLY A CA 1
ATOM 1439 C C . GLY A 1 186 ? 1.385 -11.370 12.541 1.00 56.19 186 GLY A C 1
ATOM 1440 O O . GLY A 1 186 ? 1.953 -10.978 11.521 1.00 56.19 186 GLY A O 1
ATOM 1441 N N . HIS A 1 187 ? 1.863 -12.380 13.279 1.00 58.75 187 HIS A N 1
ATOM 1442 C CA . HIS A 1 187 ? 3.138 -13.050 12.998 1.00 58.75 187 HIS A CA 1
ATOM 1443 C C . HIS A 1 187 ? 3.098 -13.851 11.691 1.00 58.75 187 HIS A C 1
ATOM 1445 O O . HIS A 1 187 ? 4.065 -13.827 10.933 1.00 58.75 187 HIS A O 1
ATOM 1451 N N . ASP A 1 188 ? 1.957 -14.460 11.369 1.00 64.12 188 ASP A N 1
ATOM 1452 C CA . ASP A 1 188 ? 1.772 -15.247 10.140 1.00 64.12 188 ASP A CA 1
ATOM 1453 C C . ASP A 1 188 ? 1.453 -14.403 8.901 1.00 64.12 188 ASP A C 1
ATOM 1455 O O . ASP A 1 188 ? 1.218 -14.929 7.812 1.00 64.12 188 ASP A O 1
ATOM 1459 N N . PHE A 1 189 ? 1.393 -13.073 9.021 1.00 73.75 189 PHE A N 1
ATOM 1460 C CA . PHE A 1 189 ? 1.006 -12.261 7.873 1.00 73.75 189 PHE A CA 1
ATOM 1461 C C . PHE A 1 189 ? 2.053 -12.312 6.749 1.00 73.75 189 PHE A C 1
ATOM 1463 O O . PHE A 1 189 ? 1.667 -12.397 5.576 1.00 73.75 189 PHE A O 1
ATOM 1470 N N . PHE A 1 190 ? 3.338 -12.270 7.119 1.00 71.62 190 PHE A N 1
ATOM 1471 C CA . PHE A 1 190 ? 4.487 -12.234 6.206 1.00 71.62 190 PHE A CA 1
ATOM 1472 C C . PHE A 1 190 ? 5.117 -13.602 5.914 1.00 71.62 190 PHE A C 1
ATOM 1474 O O . PHE A 1 190 ? 6.042 -13.653 5.095 1.00 71.62 190 PHE A O 1
ATOM 1481 N N . ASN A 1 191 ? 4.633 -14.653 6.582 1.00 66.56 191 ASN A N 1
ATOM 1482 C CA . ASN A 1 191 ? 5.056 -16.040 6.391 1.00 66.56 191 ASN A CA 1
ATOM 1483 C C . ASN A 1 191 ? 4.279 -16.717 5.255 1.00 66.56 191 ASN A C 1
ATOM 1485 O O . ASN A 1 191 ? 3.108 -16.335 5.008 1.00 66.56 191 ASN A O 1
#

Radius of gyration: 21.44 Å; chains: 1; bounding box: 52×56×46 Å